Protein AF-A0A963N8B5-F1 (afdb_monomer_lite)

Radius of gyration: 26.74 Å; chains: 1; bounding box: 79×56×62 Å

Sequence (230 aa):
MRYRTRLTRTSIRVASITPNQQVINRKLAALAALGKRHGVLTVIDNTFATPINQNPIPLGIDAVIHSATKYLNGHSDVNARVVVASADIVSRVMESAVSFGGMLDAYACSQLERGLKTLALRVQRHNENAGTLARFLVAHPVLAMMVFMSLVPAGVYQAWASISWGVWFARSPAFVHSSLMETFVWLRVLGDIVFALGTLFLALFAGRLLIVRRNPAAVASANAFAGKTM

pLDDT: mean 80.06, std 18.46, range [23.98, 97.62]

Structure (mmCIF, N/CA/C/O backbone):
data_AF-A0A963N8B5-F1
#
_entry.id   AF-A0A963N8B5-F1
#
loop_
_atom_site.group_PDB
_atom_site.id
_atom_site.type_symbol
_atom_site.label_atom_id
_atom_site.label_alt_id
_atom_site.label_comp_id
_atom_site.label_asym_id
_atom_site.label_entity_id
_atom_site.label_seq_id
_atom_site.pdbx_PDB_ins_code
_atom_site.Cartn_x
_atom_site.Cartn_y
_atom_site.Cartn_z
_atom_site.occupancy
_atom_site.B_iso_or_equiv
_atom_site.auth_seq_id
_atom_site.auth_comp_id
_atom_site.auth_asym_id
_atom_site.auth_atom_id
_atom_site.pdbx_PDB_model_num
ATOM 1 N N . MET A 1 1 ? -31.265 -11.771 35.625 1.00 33.72 1 MET A N 1
ATOM 2 C CA . MET A 1 1 ? -30.868 -10.737 34.643 1.00 33.72 1 MET A CA 1
ATOM 3 C C . MET A 1 1 ? -30.568 -11.442 33.318 1.00 33.72 1 MET A C 1
ATOM 5 O O . MET A 1 1 ? -29.537 -12.086 33.195 1.00 33.72 1 MET A O 1
ATOM 9 N N . ARG A 1 2 ? -31.535 -11.495 32.389 1.00 23.98 2 ARG A N 1
ATOM 10 C CA . ARG A 1 2 ? -31.422 -12.268 31.136 1.00 23.98 2 ARG A CA 1
ATOM 11 C C . ARG A 1 2 ? -30.656 -11.443 30.095 1.00 23.98 2 ARG A C 1
ATOM 13 O O . ARG A 1 2 ? -31.224 -10.508 29.539 1.00 23.98 2 ARG A O 1
ATOM 20 N N . TYR A 1 3 ? -29.398 -11.793 29.825 1.00 24.58 3 TYR A N 1
ATOM 21 C CA . TYR A 1 3 ? -28.659 -11.270 28.672 1.00 24.58 3 TYR A CA 1
ATOM 22 C C . TYR A 1 3 ? -29.302 -11.807 27.392 1.00 24.58 3 TYR A C 1
ATOM 24 O O . TYR A 1 3 ? -29.161 -12.973 27.033 1.00 24.58 3 TYR A O 1
ATOM 32 N N . ARG A 1 4 ? -30.080 -10.955 26.726 1.00 24.38 4 ARG A N 1
ATOM 33 C CA . ARG A 1 4 ? -30.693 -11.244 25.431 1.00 24.38 4 ARG A CA 1
ATOM 34 C C . ARG A 1 4 ? -29.674 -10.886 24.350 1.00 24.38 4 ARG A C 1
ATOM 36 O O . ARG A 1 4 ? -29.699 -9.781 23.818 1.00 24.38 4 ARG A O 1
ATOM 43 N N . THR A 1 5 ? -28.761 -11.800 24.036 1.00 28.14 5 THR A N 1
ATOM 44 C CA . THR A 1 5 ? -27.880 -11.688 22.867 1.00 28.14 5 THR A CA 1
ATOM 45 C C . THR A 1 5 ? -28.727 -11.788 21.599 1.00 28.14 5 THR A C 1
ATOM 47 O O . THR A 1 5 ? -29.015 -12.865 21.081 1.00 28.14 5 THR A O 1
ATOM 50 N N . ARG A 1 6 ? -29.171 -10.636 21.081 1.00 26.86 6 ARG A N 1
ATOM 51 C CA . ARG A 1 6 ? -29.628 -10.522 19.692 1.00 26.86 6 ARG A CA 1
ATOM 52 C C . ARG A 1 6 ? -28.400 -10.703 18.803 1.00 26.86 6 ARG A C 1
ATOM 54 O O . ARG A 1 6 ? -27.721 -9.745 18.459 1.00 26.86 6 ARG A O 1
ATOM 61 N N . LEU A 1 7 ? -28.119 -11.947 18.431 1.00 35.56 7 LEU A N 1
ATOM 62 C CA . LEU A 1 7 ? -27.276 -12.267 17.285 1.00 35.56 7 LEU A CA 1
ATOM 63 C C . LEU A 1 7 ? -28.030 -11.834 16.019 1.00 35.56 7 LEU A C 1
ATOM 65 O O . LEU A 1 7 ? -28.648 -12.647 15.335 1.00 35.56 7 LEU A O 1
ATOM 69 N N . THR A 1 8 ? -28.042 -10.535 15.712 1.00 30.83 8 THR A N 1
ATOM 70 C CA . THR A 1 8 ? -28.371 -10.100 14.355 1.00 30.83 8 THR A CA 1
ATOM 71 C C . THR A 1 8 ? -27.247 -10.602 13.464 1.00 30.83 8 THR A C 1
ATOM 73 O O . THR A 1 8 ? -26.093 -10.217 13.645 1.00 30.83 8 THR A O 1
ATOM 76 N N . ARG A 1 9 ? -27.582 -11.515 12.548 1.00 35.91 9 ARG A N 1
ATOM 77 C CA . ARG A 1 9 ? -26.735 -12.005 11.452 1.00 35.91 9 ARG A CA 1
ATOM 78 C C . ARG A 1 9 ? -26.279 -10.818 10.590 1.00 35.91 9 ARG A C 1
ATOM 80 O O . ARG A 1 9 ? -26.803 -10.589 9.507 1.00 35.91 9 ARG A O 1
ATOM 87 N N . THR A 1 10 ? -25.310 -10.043 11.060 1.00 36.16 10 THR A N 1
ATOM 88 C CA . THR A 1 10 ? -24.604 -9.078 10.224 1.00 36.16 10 THR A CA 1
ATOM 89 C C . THR A 1 10 ? -23.601 -9.895 9.43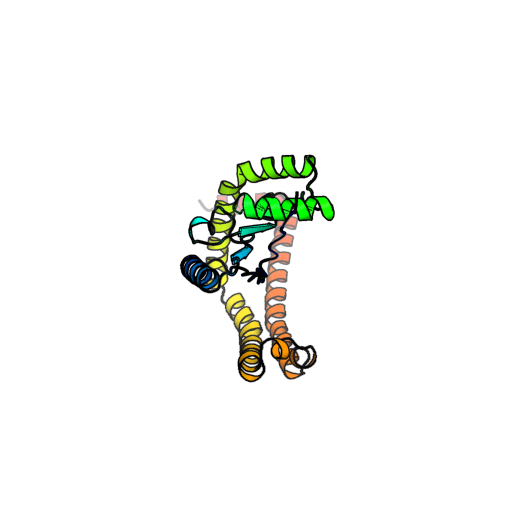1 1.00 36.16 10 THR A C 1
ATOM 91 O O . THR A 1 10 ? -22.535 -10.244 9.933 1.00 36.16 10 THR A O 1
ATOM 94 N N . SER A 1 11 ? -23.970 -10.300 8.217 1.00 34.75 11 SER A N 1
ATOM 95 C CA . SER A 1 11 ? -23.025 -10.906 7.285 1.00 34.75 11 SER A CA 1
ATOM 96 C C . SER A 1 11 ? -21.949 -9.868 6.966 1.00 34.75 11 SER A C 1
ATOM 98 O O . SER A 1 11 ? -22.165 -8.981 6.142 1.00 34.75 11 SER A O 1
ATOM 100 N N . ILE A 1 12 ? -20.811 -9.943 7.655 1.00 39.69 12 ILE A N 1
ATOM 101 C CA . ILE A 1 12 ? -19.643 -9.113 7.370 1.00 39.69 12 ILE A CA 1
ATOM 102 C C . ILE A 1 12 ? -19.076 -9.616 6.041 1.00 39.69 12 ILE A C 1
ATOM 104 O O . ILE A 1 12 ? -18.408 -10.645 5.987 1.00 39.69 12 ILE A O 1
ATOM 108 N N . ARG A 1 13 ? -19.401 -8.930 4.944 1.00 41.62 13 ARG A N 1
ATOM 109 C CA . ARG A 1 13 ? -18.807 -9.185 3.629 1.00 41.62 13 ARG A CA 1
ATOM 110 C C . ARG A 1 13 ? -17.761 -8.104 3.387 1.00 41.62 13 ARG A C 1
ATOM 112 O O . ARG A 1 13 ? -18.096 -6.984 3.026 1.00 41.62 13 ARG A O 1
ATOM 119 N N . VAL A 1 14 ? -16.502 -8.447 3.645 1.00 40.62 14 VAL A N 1
ATOM 120 C CA . VAL A 1 14 ? -15.349 -7.560 3.449 1.00 40.62 14 VAL A CA 1
ATOM 121 C C . VAL A 1 14 ? -15.025 -7.499 1.957 1.00 40.62 14 VAL A C 1
ATOM 123 O O . VAL A 1 14 ? -14.643 -8.505 1.367 1.00 40.62 14 VAL A O 1
ATOM 126 N N . ALA A 1 15 ? -15.165 -6.326 1.342 1.00 37.25 15 ALA A N 1
ATOM 127 C CA . ALA A 1 15 ? -14.687 -6.076 -0.014 1.00 37.25 15 ALA A CA 1
ATOM 128 C C . ALA A 1 15 ? -13.335 -5.353 0.058 1.00 37.25 15 ALA A C 1
ATOM 130 O O . ALA A 1 15 ? -13.285 -4.129 0.114 1.00 37.25 15 ALA A O 1
ATOM 131 N N . SER A 1 16 ? -12.226 -6.098 0.077 1.00 36.53 16 SER A N 1
ATOM 132 C CA . SER A 1 16 ? -10.887 -5.502 0.023 1.00 36.53 16 SER A CA 1
ATOM 133 C C . SER A 1 16 ? -10.620 -4.948 -1.376 1.00 36.53 16 SER A C 1
ATOM 135 O O . SER A 1 16 ? -10.531 -5.708 -2.342 1.00 36.53 16 SER A O 1
ATOM 137 N N . ILE A 1 17 ? -10.475 -3.633 -1.495 1.00 47.31 17 ILE A N 1
ATOM 138 C CA . ILE A 1 17 ? -10.127 -2.978 -2.757 1.00 47.31 17 ILE A CA 1
ATOM 139 C C . ILE A 1 17 ? -8.685 -2.517 -2.647 1.00 47.31 17 ILE A C 1
ATOM 141 O O . ILE A 1 17 ? -8.374 -1.671 -1.817 1.00 47.31 17 ILE A O 1
ATOM 145 N N . THR A 1 18 ? -7.809 -3.080 -3.476 1.00 41.94 18 THR A N 1
ATOM 146 C CA . THR A 1 18 ? -6.425 -2.619 -3.615 1.00 41.94 18 THR A CA 1
ATOM 147 C C . THR A 1 18 ? -6.410 -1.451 -4.604 1.00 41.94 18 THR A C 1
ATOM 149 O O . THR A 1 18 ? -6.729 -1.653 -5.780 1.00 41.94 18 THR A O 1
ATOM 152 N N . PRO A 1 19 ? -6.102 -0.217 -4.176 1.00 46.12 19 PRO A N 1
ATOM 153 C CA . PRO A 1 19 ? -6.191 0.929 -5.062 1.00 46.12 19 PRO A CA 1
ATOM 154 C C . PRO A 1 19 ? -4.989 0.989 -6.015 1.00 46.12 19 PRO A C 1
ATOM 156 O O . PRO A 1 19 ? -3.848 1.115 -5.579 1.00 46.12 19 PRO A O 1
ATOM 159 N N . ASN A 1 20 ? -5.247 0.971 -7.327 1.00 43.31 20 ASN A N 1
ATOM 160 C CA . ASN A 1 20 ? -4.359 1.612 -8.295 1.00 43.31 20 ASN A CA 1
ATOM 161 C C . ASN A 1 20 ? -4.696 3.118 -8.280 1.00 43.31 20 ASN A C 1
ATOM 163 O O . ASN A 1 20 ? -5.815 3.502 -8.618 1.00 43.31 20 ASN A O 1
ATOM 167 N N . GLN A 1 21 ? -3.753 3.937 -7.812 1.00 44.84 21 GLN A N 1
ATOM 168 C CA . GLN A 1 21 ? -3.893 5.244 -7.137 1.00 44.84 21 GLN A CA 1
ATOM 169 C C . GLN A 1 21 ? -4.779 6.334 -7.798 1.00 44.84 21 GLN A C 1
ATOM 171 O O . GLN A 1 21 ? -5.100 7.319 -7.142 1.00 44.84 21 GLN A O 1
ATOM 176 N N . GLN A 1 22 ? -5.205 6.213 -9.062 1.00 43.12 22 GLN A N 1
ATOM 177 C CA . GLN A 1 22 ? -5.707 7.367 -9.833 1.00 43.12 22 GLN A CA 1
ATOM 178 C C . GLN A 1 22 ? -7.234 7.478 -10.064 1.00 43.12 22 GLN A C 1
ATOM 180 O O . GLN A 1 22 ? -7.664 8.474 -10.635 1.00 43.12 22 GLN A O 1
ATOM 185 N N . VAL A 1 23 ? -8.098 6.541 -9.628 1.00 47.56 23 VAL A N 1
ATOM 186 C CA . VAL A 1 23 ? -9.527 6.523 -10.087 1.00 47.56 23 VAL A CA 1
ATOM 187 C C . VAL A 1 23 ? -10.600 6.436 -8.970 1.00 47.56 23 VAL A C 1
ATOM 189 O O . VAL A 1 23 ? -11.766 6.148 -9.230 1.00 47.56 23 VAL A O 1
ATOM 192 N N . ILE A 1 24 ? -10.276 6.643 -7.691 1.00 63.28 24 ILE A N 1
ATOM 193 C CA . ILE A 1 24 ? -10.991 5.868 -6.654 1.00 63.28 24 ILE A CA 1
ATOM 194 C C . ILE A 1 24 ? -12.038 6.622 -5.807 1.00 63.28 24 ILE A C 1
ATOM 196 O O . ILE A 1 24 ? -13.031 5.999 -5.447 1.00 63.28 24 ILE A O 1
ATOM 200 N N . ASN A 1 25 ? -11.951 7.935 -5.553 1.00 67.81 25 ASN A N 1
ATOM 201 C CA . ASN A 1 25 ? -12.853 8.574 -4.563 1.00 67.81 25 ASN A CA 1
ATOM 202 C C . ASN A 1 25 ? -14.353 8.475 -4.912 1.00 67.81 25 ASN A C 1
ATOM 204 O O . ASN A 1 25 ? -15.154 8.073 -4.070 1.00 67.81 25 ASN A O 1
ATOM 208 N N . ARG A 1 26 ? -14.747 8.763 -6.165 1.00 67.12 26 ARG A N 1
ATOM 209 C CA . ARG A 1 26 ? -16.155 8.624 -6.602 1.00 67.12 26 ARG A CA 1
ATOM 210 C C . ARG A 1 26 ? -16.637 7.170 -6.553 1.00 67.12 26 ARG A C 1
ATOM 212 O O . ARG A 1 26 ? -17.795 6.919 -6.229 1.00 67.12 26 ARG A O 1
ATOM 219 N N . LYS A 1 27 ? -15.748 6.214 -6.837 1.00 79.56 27 LYS A N 1
ATOM 220 C CA . LYS A 1 27 ? -16.057 4.781 -6.751 1.00 79.56 27 LYS A CA 1
ATOM 221 C C . LYS A 1 27 ? -16.243 4.342 -5.297 1.00 79.56 27 LYS A C 1
ATOM 223 O O . LYS A 1 27 ? -17.163 3.580 -5.030 1.00 79.56 27 LYS A O 1
ATOM 228 N N . LEU A 1 28 ? -15.449 4.866 -4.358 1.00 83.19 28 LEU A N 1
ATOM 229 C CA . LEU A 1 28 ? -15.612 4.575 -2.928 1.00 83.19 28 LEU A CA 1
ATOM 230 C C . LEU A 1 28 ? -16.943 5.072 -2.383 1.00 83.19 28 LEU A C 1
ATOM 232 O O . LEU A 1 28 ? -17.620 4.308 -1.709 1.00 83.19 28 LEU A O 1
ATOM 236 N N . ALA A 1 29 ? -17.361 6.291 -2.729 1.00 87.31 29 ALA A N 1
ATOM 237 C CA . ALA A 1 29 ? -18.665 6.802 -2.308 1.00 87.31 29 ALA A CA 1
ATOM 238 C C . ALA A 1 29 ? -19.824 5.942 -2.853 1.00 87.31 29 ALA A C 1
ATOM 240 O O . ALA A 1 29 ? -20.773 5.625 -2.134 1.00 87.31 29 ALA A O 1
ATOM 241 N N . ALA A 1 30 ? -19.733 5.500 -4.113 1.00 88.00 30 ALA A N 1
ATOM 242 C CA . ALA A 1 30 ? -20.727 4.603 -4.703 1.00 88.00 30 ALA A CA 1
ATOM 243 C C . ALA A 1 30 ? -20.772 3.229 -4.006 1.00 88.00 30 ALA A C 1
ATOM 245 O O . ALA A 1 30 ? -21.853 2.669 -3.805 1.00 88.00 30 ALA A O 1
ATOM 246 N N . LEU A 1 31 ? -19.612 2.701 -3.613 1.00 86.00 31 LEU A N 1
ATOM 247 C CA . LEU A 1 31 ? -19.487 1.439 -2.882 1.00 86.00 31 LEU A CA 1
ATOM 248 C C . LEU A 1 31 ? -19.992 1.546 -1.442 1.00 86.00 31 LEU A C 1
ATOM 250 O O . LEU A 1 31 ? -20.719 0.661 -1.000 1.00 86.00 31 LEU A O 1
ATOM 254 N N . ALA A 1 32 ? -19.680 2.638 -0.747 1.00 89.44 32 ALA A N 1
ATOM 255 C CA . ALA A 1 32 ? -20.234 2.963 0.564 1.00 89.44 32 ALA A CA 1
ATOM 256 C C . ALA A 1 32 ? -21.769 3.002 0.514 1.00 89.44 32 ALA A C 1
ATOM 258 O O . ALA A 1 32 ? -22.450 2.341 1.298 1.00 89.44 32 ALA A O 1
ATOM 259 N N . ALA A 1 33 ? -22.329 3.699 -0.482 1.00 91.00 33 ALA A N 1
ATOM 260 C CA . ALA A 1 33 ? -23.771 3.746 -0.694 1.00 91.00 33 ALA A CA 1
ATOM 261 C C . ALA A 1 33 ? -24.367 2.355 -0.970 1.00 91.00 33 ALA A C 1
ATOM 263 O O . ALA A 1 33 ? -25.447 2.041 -0.470 1.00 91.00 33 ALA A O 1
ATOM 264 N N . LEU A 1 34 ? -23.676 1.507 -1.740 1.00 89.88 34 LEU A N 1
ATOM 265 C CA . LEU A 1 34 ? -24.103 0.130 -1.992 1.00 89.88 34 LEU A CA 1
ATOM 266 C C . LEU A 1 34 ? -24.086 -0.717 -0.713 1.00 89.88 34 LEU A C 1
ATOM 268 O O . LEU A 1 34 ? -25.074 -1.392 -0.430 1.00 89.88 34 LEU A O 1
ATOM 272 N N . GLY A 1 35 ? -23.009 -0.651 0.072 1.00 88.75 35 GLY A N 1
ATOM 273 C CA . GLY A 1 35 ? -22.905 -1.351 1.353 1.00 88.75 35 GLY A CA 1
ATOM 274 C C . GLY A 1 35 ? -24.031 -0.951 2.301 1.00 88.75 35 GLY A C 1
ATOM 275 O O . GLY A 1 35 ? -24.753 -1.814 2.801 1.00 88.75 35 GLY A O 1
ATOM 276 N N . LYS A 1 36 ? -24.286 0.358 2.423 1.00 90.38 36 LYS A N 1
ATOM 277 C CA . LYS A 1 36 ? -25.384 0.899 3.230 1.00 90.38 36 LYS A CA 1
ATOM 278 C C . LYS A 1 36 ? -26.756 0.398 2.774 1.00 90.38 36 LYS A C 1
ATOM 280 O O . LYS A 1 36 ? -27.550 -0.015 3.614 1.00 90.38 36 LYS A O 1
ATOM 285 N N . ARG A 1 37 ? -27.031 0.375 1.461 1.00 93.06 37 ARG A N 1
ATOM 286 C CA . ARG A 1 37 ? -28.296 -0.154 0.906 1.00 93.06 37 ARG A CA 1
ATOM 287 C C . ARG A 1 37 ? -28.546 -1.619 1.270 1.00 93.06 37 ARG A C 1
ATOM 289 O O . ARG A 1 37 ? -29.698 -2.015 1.398 1.00 93.06 37 ARG A O 1
ATOM 296 N N . HIS A 1 38 ? -27.488 -2.409 1.440 1.00 91.81 38 HIS A N 1
ATOM 297 C CA . HIS A 1 38 ? -27.584 -3.833 1.762 1.00 91.81 38 HIS A CA 1
ATOM 298 C C . HIS A 1 38 ? -27.286 -4.164 3.234 1.00 91.81 38 HIS A C 1
ATOM 300 O O . HIS A 1 38 ? -27.255 -5.342 3.585 1.00 91.81 38 HIS A O 1
ATOM 306 N N . GLY A 1 39 ? -27.063 -3.163 4.095 1.00 89.38 39 GLY A N 1
ATOM 307 C CA . GLY A 1 39 ? -26.715 -3.380 5.504 1.00 89.38 39 GLY A CA 1
ATOM 308 C C . GLY A 1 39 ? -25.377 -4.104 5.706 1.00 89.38 39 GLY A C 1
ATOM 309 O O . GLY A 1 39 ? -25.224 -4.865 6.661 1.00 89.38 39 GLY A O 1
ATOM 310 N N . VAL A 1 40 ? -24.422 -3.910 4.792 1.00 89.75 40 VAL A N 1
ATOM 311 C CA . VAL A 1 40 ? -23.093 -4.535 4.817 1.00 89.75 40 VAL A CA 1
ATOM 312 C C . VAL A 1 40 ? -22.045 -3.506 5.227 1.00 89.75 40 VAL A C 1
ATOM 314 O O . VAL A 1 40 ? -22.008 -2.412 4.668 1.00 89.75 40 VAL A O 1
ATOM 317 N N . LEU A 1 41 ? -21.164 -3.891 6.155 1.00 88.69 41 LEU A N 1
ATOM 318 C CA . LEU A 1 41 ? -20.004 -3.088 6.541 1.00 88.69 41 LEU A CA 1
ATOM 319 C C . LEU A 1 41 ? -19.000 -2.995 5.394 1.00 88.69 41 LEU A C 1
ATOM 321 O O . LEU A 1 41 ? -18.554 -4.007 4.850 1.00 88.69 41 LEU A O 1
A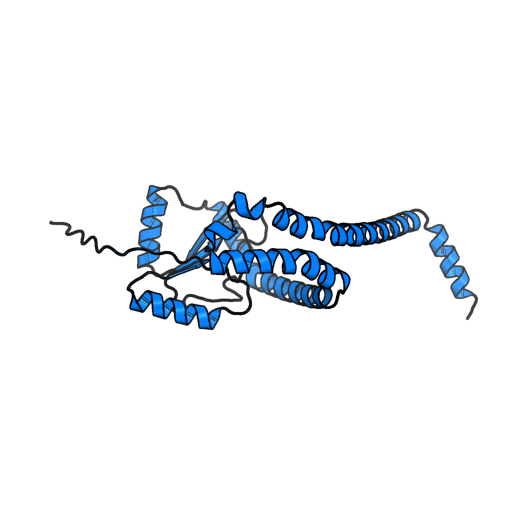TOM 325 N N . THR A 1 42 ? -18.610 -1.773 5.072 1.00 88.94 42 THR A N 1
ATOM 326 C CA . THR A 1 42 ? -17.626 -1.464 4.043 1.00 88.94 42 THR A CA 1
ATOM 327 C C . THR A 1 42 ? -16.260 -1.224 4.667 1.00 88.94 42 THR A C 1
ATOM 329 O O . THR A 1 42 ? -16.100 -0.440 5.600 1.00 88.94 42 THR A O 1
ATOM 332 N N . VAL A 1 43 ? -15.255 -1.929 4.152 1.00 90.25 43 VAL A N 1
ATOM 333 C CA . VAL A 1 43 ? -13.885 -1.874 4.664 1.00 90.25 43 VAL A CA 1
ATOM 334 C C . VAL A 1 43 ? -12.930 -1.699 3.497 1.00 90.25 43 VAL A C 1
ATOM 336 O O . VAL A 1 43 ? -13.069 -2.396 2.496 1.00 90.25 43 VAL A O 1
ATOM 339 N N . ILE A 1 44 ? -11.952 -0.807 3.620 1.00 87.88 44 ILE A N 1
ATOM 340 C CA . ILE A 1 44 ? -10.942 -0.578 2.579 1.00 87.88 44 ILE A CA 1
ATOM 341 C C . ILE A 1 44 ? -9.526 -0.728 3.130 1.00 87.88 44 ILE A C 1
ATOM 343 O O . ILE A 1 44 ? -9.222 -0.240 4.215 1.00 87.88 44 ILE A O 1
ATOM 347 N N . ASP A 1 45 ? -8.645 -1.362 2.355 1.00 89.56 45 ASP A N 1
ATOM 348 C CA . ASP A 1 45 ? -7.202 -1.297 2.585 1.00 89.56 45 ASP A CA 1
ATOM 349 C C . ASP A 1 45 ? -6.640 -0.043 1.899 1.00 89.56 45 ASP A C 1
ATOM 351 O O . ASP A 1 45 ? -6.520 0.027 0.675 1.00 89.56 45 ASP A O 1
ATOM 355 N N . ASN A 1 46 ? -6.303 0.961 2.704 1.00 89.88 46 ASN A N 1
ATOM 356 C CA . ASN A 1 46 ? -5.807 2.254 2.244 1.00 89.88 46 ASN A CA 1
ATOM 357 C C . ASN A 1 46 ? -4.271 2.358 2.370 1.00 89.88 46 ASN A C 1
ATOM 359 O O . ASN A 1 46 ? -3.706 3.452 2.410 1.00 89.88 46 ASN A O 1
ATOM 363 N N . THR A 1 47 ? -3.562 1.222 2.452 1.00 87.06 47 THR A N 1
ATOM 364 C CA . THR A 1 47 ? -2.100 1.163 2.637 1.00 87.06 47 THR A CA 1
ATOM 365 C C . THR A 1 47 ? -1.336 1.942 1.571 1.00 87.06 47 THR A C 1
ATOM 367 O O . THR A 1 47 ? -0.458 2.728 1.920 1.00 87.06 47 THR A O 1
ATOM 370 N N . PHE A 1 48 ? -1.648 1.727 0.288 1.00 85.69 48 PHE A N 1
ATOM 371 C CA . PHE A 1 48 ? -0.926 2.358 -0.824 1.00 85.69 48 PHE A CA 1
ATOM 372 C C . PHE A 1 48 ? -1.238 3.841 -0.955 1.00 85.69 48 PHE A C 1
ATOM 374 O O . PHE A 1 48 ? -0.330 4.640 -1.174 1.00 85.69 48 PHE A O 1
ATOM 381 N N . ALA A 1 49 ? -2.509 4.211 -0.799 1.00 85.69 49 ALA A N 1
ATOM 382 C CA . ALA A 1 49 ? -2.883 5.600 -0.957 1.00 85.69 49 ALA A CA 1
ATOM 383 C C . ALA A 1 49 ? -2.449 6.450 0.234 1.00 85.69 49 ALA A C 1
ATOM 385 O O . ALA A 1 49 ? -2.068 7.601 0.025 1.00 85.69 49 ALA A O 1
ATOM 386 N N . THR A 1 50 ? -2.376 5.863 1.435 1.00 89.12 50 THR A N 1
ATOM 387 C CA . THR A 1 50 ? -2.079 6.545 2.704 1.00 89.12 50 THR A CA 1
ATOM 388 C C . THR A 1 50 ? -3.180 7.553 3.080 1.00 89.12 50 THR A C 1
ATOM 390 O O . THR A 1 50 ? -3.913 8.019 2.204 1.00 89.12 50 THR A O 1
ATOM 393 N N . PRO A 1 51 ? -3.302 7.955 4.360 1.00 91.69 51 PRO A N 1
ATOM 394 C CA . PRO A 1 51 ? -4.263 8.993 4.742 1.00 91.69 51 PRO A CA 1
ATOM 395 C C . PRO A 1 51 ? -3.954 10.370 4.125 1.00 91.69 51 PRO A C 1
ATOM 397 O O . PRO A 1 51 ? -4.823 11.235 4.128 1.00 91.69 51 PRO A O 1
ATOM 400 N N . ILE A 1 52 ? -2.744 10.575 3.582 1.00 91.94 52 ILE A N 1
ATOM 401 C CA . ILE A 1 52 ? -2.336 11.833 2.941 1.00 91.94 52 ILE A CA 1
ATOM 402 C C . ILE A 1 52 ? -2.995 12.000 1.567 1.00 91.94 52 ILE A C 1
ATOM 404 O O . IL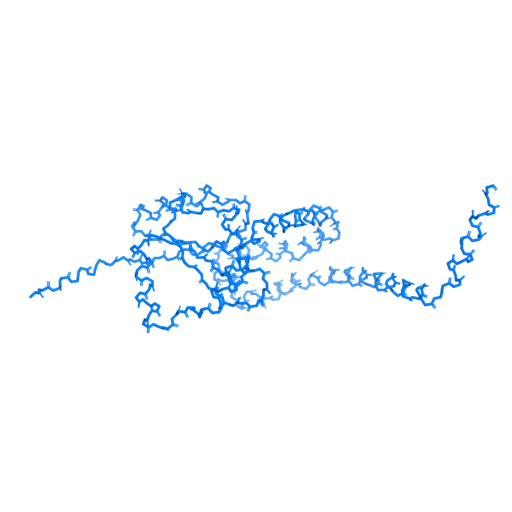E A 1 52 ? -3.497 13.076 1.263 1.00 91.94 52 ILE A O 1
ATOM 408 N N . ASN A 1 53 ? -3.020 10.952 0.733 1.00 89.12 53 ASN A N 1
ATOM 409 C CA . ASN A 1 53 ? -3.565 11.069 -0.627 1.00 89.12 53 ASN A CA 1
ATOM 410 C C . ASN A 1 53 ? -5.056 10.705 -0.710 1.00 89.12 53 ASN A C 1
ATOM 412 O O . ASN A 1 53 ? -5.722 11.071 -1.677 1.00 89.12 53 ASN A O 1
ATOM 416 N N . GLN A 1 54 ? -5.583 9.952 0.261 1.00 88.94 54 GLN A N 1
ATOM 417 C CA . GLN A 1 54 ? -6.975 9.508 0.269 1.00 88.94 54 GLN A CA 1
ATOM 418 C C . GLN A 1 54 ? -7.491 9.328 1.699 1.00 88.94 54 GLN A C 1
ATOM 420 O O . GLN A 1 54 ? -6.919 8.569 2.480 1.00 88.94 54 GLN A O 1
ATOM 425 N N . ASN A 1 55 ? -8.627 9.962 2.008 1.00 90.81 55 ASN A N 1
ATOM 426 C CA . ASN A 1 55 ? -9.351 9.774 3.265 1.00 90.81 55 ASN A CA 1
ATOM 427 C C . ASN A 1 55 ? -10.725 9.119 3.000 1.00 90.81 55 ASN A C 1
ATOM 429 O O . ASN A 1 55 ? -11.648 9.813 2.568 1.00 90.81 55 ASN A O 1
ATOM 433 N N . PRO A 1 56 ? -10.874 7.795 3.205 1.00 90.44 56 PRO A N 1
ATOM 434 C CA . PRO A 1 56 ? -12.109 7.077 2.880 1.00 90.44 56 PRO A CA 1
ATOM 435 C C . PRO A 1 56 ? -13.265 7.263 3.872 1.00 90.44 56 PRO A C 1
ATOM 437 O O . PRO A 1 56 ? -14.415 7.109 3.470 1.00 90.44 56 PRO A O 1
ATOM 440 N N . ILE A 1 57 ? -12.993 7.591 5.143 1.00 93.12 57 ILE A N 1
ATOM 441 C CA . ILE A 1 57 ? -14.034 7.698 6.186 1.00 93.12 57 ILE A CA 1
ATOM 442 C C . ILE A 1 57 ? -15.096 8.757 5.821 1.00 93.12 57 ILE A C 1
ATOM 444 O O . ILE A 1 57 ? -16.282 8.425 5.816 1.00 93.12 57 ILE A O 1
ATOM 448 N N . PRO A 1 58 ? -14.732 9.989 5.397 1.00 92.81 58 PRO A N 1
ATOM 449 C CA . PRO A 1 58 ? -15.712 10.976 4.931 1.00 92.81 58 PRO A CA 1
ATOM 450 C C . PRO A 1 58 ? -16.516 10.549 3.695 1.00 92.81 58 PRO A C 1
ATOM 452 O O . PRO A 1 58 ? -17.563 11.126 3.421 1.00 92.81 58 PRO A O 1
ATOM 455 N N . LEU A 1 59 ? -16.045 9.552 2.937 1.00 90.56 59 LEU A N 1
ATOM 456 C CA . LEU A 1 59 ? -16.741 9.025 1.757 1.00 90.56 59 LEU A CA 1
ATOM 457 C C . LEU A 1 59 ? -17.804 7.972 2.120 1.00 90.56 59 LEU A C 1
ATOM 459 O O . LEU A 1 59 ? -18.436 7.417 1.222 1.00 90.56 59 LEU A O 1
ATOM 463 N N . GLY A 1 60 ? -18.006 7.704 3.413 1.00 90.31 60 GLY A N 1
ATOM 464 C CA . GLY A 1 60 ? -19.000 6.761 3.924 1.00 90.31 60 GLY A CA 1
ATOM 465 C C . GLY A 1 60 ? -18.487 5.332 4.098 1.00 90.31 60 GLY A C 1
ATOM 466 O O . GLY A 1 60 ? -19.303 4.434 4.278 1.00 90.31 60 GLY A O 1
ATOM 467 N N . ILE A 1 61 ? -17.171 5.111 4.024 1.00 92.31 61 ILE A N 1
ATOM 468 C CA . ILE A 1 61 ? -16.573 3.813 4.354 1.00 92.31 61 ILE A CA 1
ATOM 469 C C . ILE A 1 61 ? -16.579 3.620 5.876 1.00 92.31 61 ILE A C 1
ATOM 471 O O . ILE A 1 61 ? -16.181 4.525 6.607 1.00 92.31 61 ILE A O 1
ATOM 475 N N . ASP A 1 62 ? -16.991 2.441 6.348 1.00 93.19 62 ASP A N 1
ATOM 476 C CA . ASP A 1 62 ? -17.165 2.167 7.783 1.00 93.19 62 ASP A CA 1
ATOM 477 C C . ASP A 1 62 ? -15.836 1.912 8.511 1.00 93.19 62 ASP A C 1
ATOM 479 O O . ASP A 1 62 ? -15.678 2.290 9.674 1.00 93.19 62 ASP A O 1
ATOM 483 N N . ALA A 1 63 ? -14.872 1.269 7.840 1.00 94.31 63 ALA A N 1
ATOM 484 C CA . ALA A 1 63 ? -13.548 1.008 8.398 1.00 94.31 63 ALA A CA 1
ATOM 485 C C . ALA A 1 63 ? -12.423 1.095 7.356 1.00 94.31 63 ALA A C 1
ATOM 487 O O . ALA A 1 63 ? -12.554 0.680 6.204 1.00 94.31 63 ALA A O 1
ATOM 488 N N . VAL A 1 64 ? -11.267 1.584 7.790 1.00 94.00 64 VAL A N 1
ATOM 489 C CA . VAL A 1 64 ? -10.052 1.691 6.983 1.00 94.00 64 VAL A CA 1
ATOM 490 C C . VAL A 1 64 ? -8.945 0.876 7.630 1.00 94.00 64 VAL A C 1
ATOM 492 O O . VAL A 1 64 ? -8.684 1.003 8.824 1.00 94.00 64 VAL A O 1
ATOM 495 N N . ILE A 1 65 ? -8.276 0.049 6.835 1.00 94.44 65 ILE A N 1
ATOM 496 C CA . ILE A 1 65 ? -7.143 -0.770 7.255 1.00 94.44 65 ILE A CA 1
ATOM 497 C C . ILE A 1 65 ? -5.877 -0.245 6.582 1.00 94.44 65 ILE A C 1
ATOM 499 O O . ILE A 1 65 ? -5.876 0.094 5.399 1.00 94.44 65 ILE A O 1
ATOM 503 N N . HIS A 1 66 ? -4.785 -0.210 7.338 1.00 93.81 66 HIS A N 1
ATOM 504 C CA . HIS A 1 66 ? -3.449 0.062 6.827 1.00 93.81 66 HIS A CA 1
ATOM 505 C C . HIS A 1 66 ? -2.461 -0.997 7.320 1.00 93.81 66 HIS A C 1
ATOM 507 O O . HIS A 1 66 ? -2.433 -1.345 8.501 1.00 93.81 66 HIS A O 1
ATOM 513 N N . SER A 1 67 ? -1.566 -1.444 6.441 1.00 94.31 67 SER A N 1
ATOM 514 C CA . SER A 1 67 ? -0.285 -2.010 6.852 1.00 94.31 67 SER A CA 1
ATOM 515 C C . SER A 1 67 ? 0.627 -0.859 7.268 1.00 94.31 67 SER A C 1
ATOM 517 O O . SER A 1 67 ? 1.212 -0.158 6.436 1.00 94.31 67 SER A O 1
ATOM 519 N N . ALA A 1 68 ? 0.739 -0.658 8.578 1.00 94.81 68 ALA A N 1
ATOM 520 C CA . ALA A 1 68 ? 1.578 0.380 9.151 1.00 94.81 68 ALA A CA 1
ATOM 521 C C . ALA A 1 68 ? 3.075 0.116 8.935 1.00 94.81 68 ALA A C 1
ATOM 523 O O . ALA A 1 68 ? 3.844 1.071 8.901 1.00 94.81 68 ALA A O 1
ATOM 524 N N . THR A 1 69 ? 3.460 -1.133 8.642 1.00 94.06 69 THR A N 1
ATOM 525 C CA . THR A 1 69 ? 4.796 -1.505 8.142 1.00 94.06 69 THR A CA 1
ATOM 526 C C . THR A 1 69 ? 5.257 -0.649 6.960 1.00 94.06 69 THR A C 1
ATOM 528 O O . THR A 1 6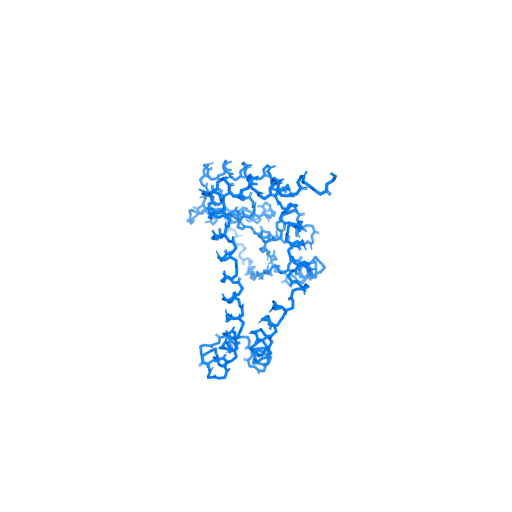9 ? 6.450 -0.423 6.787 1.00 94.06 69 THR A O 1
ATOM 531 N N . LYS A 1 70 ? 4.318 -0.215 6.106 1.00 93.69 70 LYS A N 1
ATOM 532 C CA . LYS A 1 70 ? 4.618 0.484 4.852 1.00 93.69 70 LYS A CA 1
ATOM 533 C C . LYS A 1 70 ? 4.813 1.977 5.097 1.00 93.69 70 LYS A C 1
ATOM 535 O O . LYS A 1 70 ? 5.709 2.376 5.828 1.00 93.69 70 LYS A O 1
ATOM 540 N N . TYR A 1 71 ? 3.988 2.818 4.482 1.00 93.88 71 TYR A N 1
ATOM 541 C CA . TYR A 1 71 ? 4.192 4.262 4.484 1.00 93.88 71 TYR A CA 1
ATOM 542 C C . TYR A 1 71 ? 4.053 4.897 5.871 1.00 93.88 71 TYR A C 1
ATOM 544 O O . TYR A 1 71 ? 4.782 5.850 6.146 1.00 93.88 71 TYR A O 1
ATOM 552 N N . LEU A 1 72 ? 3.164 4.382 6.736 1.00 95.25 72 LEU A N 1
ATOM 553 C CA . LEU A 1 72 ? 2.935 4.967 8.065 1.00 95.25 72 LEU A CA 1
ATOM 554 C C . LEU A 1 72 ? 4.211 4.937 8.913 1.00 95.25 72 LEU A C 1
ATOM 556 O O . LEU A 1 72 ? 4.618 5.986 9.403 1.00 95.25 72 LEU A O 1
ATOM 560 N N . ASN A 1 73 ? 4.890 3.789 8.988 1.00 96.00 73 ASN A N 1
ATOM 561 C CA . ASN A 1 73 ? 6.221 3.712 9.577 1.00 96.00 73 ASN A CA 1
ATOM 562 C C . ASN A 1 73 ? 7.277 4.358 8.664 1.00 96.00 73 ASN A C 1
ATOM 564 O O . ASN A 1 73 ? 7.926 5.326 9.043 1.00 96.00 73 ASN A O 1
ATOM 568 N N . GLY A 1 74 ? 7.437 3.851 7.439 1.00 93.12 74 GLY A N 1
ATOM 569 C CA . GLY A 1 74 ? 8.332 4.411 6.422 1.00 93.12 74 GLY A CA 1
ATOM 570 C C . GLY A 1 74 ? 9.824 4.116 6.597 1.00 93.12 74 GLY A C 1
ATOM 571 O O . GLY A 1 74 ? 10.604 4.580 5.772 1.00 93.12 74 GLY A O 1
ATOM 572 N N . HIS A 1 75 ? 10.214 3.356 7.626 1.00 95.69 75 HIS A N 1
ATOM 573 C CA . HIS A 1 75 ? 11.617 3.074 7.967 1.00 95.69 75 HIS A CA 1
ATOM 574 C C . HIS A 1 75 ? 11.968 1.575 7.934 1.00 95.69 75 HIS A C 1
ATOM 576 O O . HIS A 1 75 ? 13.092 1.203 8.252 1.00 95.69 75 HIS A O 1
ATOM 582 N N . SER A 1 76 ? 11.029 0.716 7.513 1.00 92.25 76 SER A N 1
ATOM 583 C CA . SER A 1 76 ? 11.228 -0.736 7.333 1.00 92.25 76 SER A CA 1
ATOM 584 C C . SER A 1 76 ? 11.723 -1.496 8.575 1.00 92.25 76 SER A C 1
ATOM 586 O O . SER A 1 76 ? 12.264 -2.589 8.454 1.00 92.25 76 SER A O 1
ATOM 588 N N . ASP A 1 77 ? 11.512 -0.939 9.765 1.00 93.50 77 ASP A N 1
ATOM 589 C CA . ASP A 1 77 ? 12.011 -1.442 11.053 1.00 93.50 77 ASP A CA 1
ATOM 590 C C . ASP A 1 77 ? 10.894 -1.906 12.009 1.00 93.50 77 ASP A C 1
ATOM 592 O O . ASP A 1 77 ? 11.172 -2.373 13.109 1.00 93.50 77 ASP A O 1
ATOM 596 N N . VAL A 1 78 ? 9.627 -1.805 11.594 1.00 93.81 78 VAL A N 1
ATOM 597 C CA . VAL A 1 78 ? 8.451 -2.219 12.375 1.00 93.81 78 VAL A CA 1
ATOM 598 C C . VAL A 1 78 ? 7.444 -2.924 11.489 1.00 93.81 78 VAL A C 1
ATOM 600 O O . VAL A 1 78 ? 7.130 -2.447 10.397 1.00 93.81 78 VAL A O 1
ATOM 603 N N . ASN A 1 79 ? 6.869 -4.011 12.008 1.00 94.12 79 ASN A N 1
ATOM 604 C CA . ASN A 1 79 ? 5.706 -4.664 11.428 1.00 94.12 79 ASN A CA 1
ATOM 605 C C . ASN A 1 79 ? 4.449 -4.348 12.235 1.00 94.12 79 ASN A C 1
ATOM 607 O O . ASN A 1 79 ? 4.349 -4.721 13.397 1.00 94.12 79 ASN A O 1
ATOM 611 N N . ALA A 1 80 ? 3.481 -3.677 11.612 1.00 94.12 80 ALA A N 1
ATOM 612 C CA . ALA A 1 80 ? 2.258 -3.264 12.290 1.00 94.12 80 ALA A CA 1
ATOM 613 C C . ALA A 1 80 ? 1.071 -3.168 11.325 1.00 94.12 80 ALA A C 1
ATOM 615 O O . ALA A 1 80 ? 1.222 -2.994 10.108 1.00 94.12 80 ALA A O 1
ATOM 616 N N . ARG A 1 81 ? -0.135 -3.245 11.889 1.00 93.12 81 ARG A N 1
ATOM 617 C CA . ARG A 1 81 ? -1.409 -2.996 11.210 1.00 93.12 81 ARG A CA 1
ATOM 618 C C . ARG A 1 81 ? -2.232 -2.015 12.028 1.00 93.12 81 ARG A C 1
ATOM 620 O O . ARG A 1 81 ? -2.157 -2.016 13.249 1.00 93.12 81 ARG A O 1
ATOM 627 N N . VAL A 1 82 ? -3.010 -1.192 11.340 1.00 94.12 82 VAL A N 1
ATOM 628 C CA . VAL A 1 82 ? -3.890 -0.196 11.953 1.00 94.12 82 VAL A CA 1
ATOM 629 C C . VAL A 1 82 ? -5.280 -0.351 11.357 1.00 94.12 82 VAL A C 1
ATOM 631 O O . VAL A 1 82 ? -5.418 -0.505 10.142 1.00 94.12 82 VAL A O 1
ATOM 634 N N . VAL A 1 83 ? -6.292 -0.303 12.219 1.00 95.12 83 VAL A N 1
ATOM 635 C CA . VAL A 1 83 ? -7.705 -0.231 11.844 1.00 95.12 83 VAL A CA 1
ATOM 636 C C . VAL A 1 83 ? -8.255 1.087 12.375 1.00 95.12 83 VAL A C 1
ATOM 638 O O . VAL A 1 83 ? -8.104 1.387 13.555 1.00 95.12 83 VAL A O 1
ATOM 641 N N . VAL A 1 84 ? -8.882 1.872 11.505 1.00 95.75 84 VAL A N 1
ATOM 642 C CA . VAL A 1 84 ? -9.541 3.139 11.842 1.00 95.75 84 VAL A CA 1
ATOM 643 C C . VAL A 1 84 ? -11.020 2.999 11.509 1.00 95.75 84 VAL A C 1
ATOM 645 O O . VAL A 1 84 ? -11.364 2.724 10.362 1.00 95.75 84 VAL A O 1
ATOM 648 N N . ALA A 1 85 ? -11.889 3.152 12.503 1.00 96.38 85 ALA A N 1
ATOM 649 C CA . ALA A 1 85 ? -13.339 3.014 12.369 1.00 96.38 85 ALA A CA 1
ATOM 650 C C . ALA A 1 85 ? -14.053 3.735 13.529 1.00 96.38 85 ALA A C 1
ATOM 652 O O . ALA A 1 85 ? -13.401 4.358 14.370 1.00 96.38 85 ALA A O 1
ATOM 653 N N . SER A 1 86 ? -15.385 3.636 13.596 1.00 95.62 86 SER A N 1
ATOM 654 C CA . SER A 1 86 ? -16.155 4.095 14.760 1.00 95.62 86 SER A CA 1
ATOM 655 C C . SER A 1 86 ? -15.795 3.314 16.031 1.00 95.62 86 SER A C 1
ATOM 657 O O . SER A 1 86 ? -15.339 2.170 15.962 1.00 95.62 86 SER A O 1
ATOM 659 N N . ALA A 1 87 ? -16.049 3.909 17.202 1.00 96.00 87 ALA A N 1
ATOM 660 C CA . ALA A 1 87 ? -15.793 3.274 18.497 1.00 96.00 87 ALA A CA 1
ATOM 661 C C . ALA A 1 87 ? -16.467 1.895 18.623 1.00 96.00 87 ALA A C 1
ATOM 663 O O . ALA A 1 87 ? -15.845 0.957 19.112 1.00 96.00 87 ALA A O 1
ATOM 664 N N . ASP A 1 88 ? -17.687 1.753 18.097 1.00 94.31 88 ASP A N 1
ATOM 665 C CA . ASP A 1 88 ? -18.444 0.495 18.104 1.00 94.31 88 ASP A CA 1
ATOM 666 C C . ASP A 1 88 ? -17.791 -0.609 17.260 1.00 94.31 88 ASP A C 1
ATOM 668 O O . ASP A 1 88 ? -17.892 -1.791 17.580 1.00 94.31 88 ASP A O 1
ATOM 672 N N . ILE A 1 89 ? -17.135 -0.255 16.152 1.00 94.19 89 ILE A N 1
ATOM 673 C CA . ILE A 1 89 ? -16.406 -1.228 15.328 1.00 94.19 89 ILE A CA 1
ATOM 674 C C . ILE A 1 89 ? -15.071 -1.560 15.996 1.00 94.19 89 ILE A C 1
ATOM 676 O O . ILE A 1 89 ? -14.705 -2.732 16.088 1.00 94.19 89 ILE A O 1
ATOM 680 N N . VAL A 1 90 ? -14.358 -0.541 16.486 1.00 95.44 90 VAL A N 1
ATOM 681 C CA . VAL A 1 90 ? -13.062 -0.707 17.155 1.00 95.44 90 VAL A CA 1
ATOM 682 C C . VAL A 1 90 ? -13.198 -1.567 18.411 1.00 95.44 90 VAL A C 1
ATOM 684 O O . VAL A 1 90 ? -12.364 -2.442 18.610 1.00 95.44 90 VAL A O 1
ATOM 687 N N . SER A 1 91 ? -14.252 -1.407 19.216 1.00 94.75 91 SER A N 1
ATOM 688 C CA . SER A 1 91 ? -14.474 -2.230 20.414 1.00 94.75 91 SER A CA 1
ATOM 689 C C . SER A 1 91 ? -14.584 -3.721 20.079 1.00 94.75 91 SER A C 1
ATOM 691 O O . SER A 1 91 ? -13.910 -4.542 20.695 1.00 94.75 91 SER A O 1
ATOM 693 N N . ARG A 1 92 ? -15.324 -4.077 19.023 1.00 92.81 92 ARG A N 1
ATOM 694 C CA . ARG A 1 92 ? -15.467 -5.468 18.550 1.00 92.81 92 ARG A CA 1
ATOM 695 C C . ARG A 1 92 ? -14.161 -6.037 17.993 1.00 92.81 92 ARG A C 1
ATOM 697 O O . ARG A 1 92 ? -13.859 -7.220 18.168 1.00 92.81 92 ARG A O 1
ATOM 704 N N . VAL A 1 93 ? -13.372 -5.201 17.314 1.00 92.62 93 VAL A N 1
ATOM 705 C CA . VAL A 1 93 ? -12.023 -5.574 16.858 1.00 92.62 93 VAL A CA 1
ATOM 706 C C . VAL A 1 93 ? -11.103 -5.802 18.057 1.00 92.62 93 VAL A C 1
ATOM 708 O O . VAL A 1 93 ? -10.364 -6.783 18.065 1.00 92.62 93 VAL A O 1
ATOM 711 N N . MET A 1 94 ? -11.186 -4.959 19.087 1.00 93.06 94 MET A N 1
ATOM 712 C CA . MET A 1 94 ? -10.403 -5.086 20.316 1.00 93.06 94 MET A CA 1
ATOM 713 C C . MET A 1 94 ? -10.763 -6.345 21.106 1.00 93.06 94 MET A C 1
ATOM 715 O O . MET A 1 94 ? -9.858 -7.053 21.528 1.00 93.06 94 MET A O 1
ATOM 719 N N . GLU A 1 95 ? -12.047 -6.690 21.241 1.00 93.25 95 GLU A N 1
ATOM 720 C CA . GLU A 1 95 ? -12.478 -7.961 21.853 1.00 93.25 95 GLU A CA 1
ATOM 721 C C . GLU A 1 95 ? -11.822 -9.171 21.166 1.00 93.25 95 GLU A C 1
ATOM 723 O O . GLU A 1 95 ? -11.316 -10.089 21.820 1.00 93.25 95 GLU A O 1
ATOM 728 N N . SER A 1 96 ? -11.766 -9.138 19.832 1.00 91.62 96 SER A N 1
ATOM 729 C CA . SER A 1 96 ? -11.090 -10.167 19.039 1.00 91.62 96 SER A CA 1
ATOM 730 C C . SER A 1 96 ? -9.572 -10.132 19.253 1.00 91.62 96 SER A C 1
ATOM 732 O O . SER A 1 96 ? -8.959 -11.173 19.471 1.00 91.62 96 SER A O 1
ATOM 734 N N . ALA A 1 97 ? -8.951 -8.950 19.235 1.00 91.75 97 ALA A N 1
ATOM 735 C CA . ALA A 1 97 ? -7.510 -8.793 19.427 1.00 91.75 97 ALA A CA 1
ATOM 736 C C . ALA A 1 97 ? -7.051 -9.275 20.811 1.00 91.75 97 ALA A C 1
ATOM 738 O O . ALA A 1 97 ? -6.023 -9.938 20.904 1.00 91.75 97 ALA A O 1
ATOM 739 N N . VAL A 1 98 ? -7.829 -9.011 21.864 1.00 92.62 98 VAL A N 1
ATOM 740 C CA . VAL A 1 98 ? -7.577 -9.511 23.224 1.00 92.62 98 VAL A CA 1
ATOM 741 C C . VAL A 1 98 ? -7.653 -11.038 23.261 1.00 92.62 98 VAL A C 1
ATOM 743 O O . VAL A 1 98 ? -6.792 -11.679 23.852 1.00 92.62 98 VAL A O 1
ATOM 746 N N . SER A 1 99 ? -8.640 -11.624 22.579 1.00 93.88 99 SER A N 1
ATOM 747 C CA . SER A 1 99 ? -8.844 -13.079 22.558 1.00 93.88 99 SER A CA 1
ATOM 748 C C . SER A 1 99 ? -7.773 -13.828 21.753 1.00 93.88 99 SER A C 1
ATOM 750 O O . SER A 1 99 ? -7.394 -14.937 22.118 1.00 93.88 99 SER A O 1
ATOM 752 N N . PHE A 1 100 ? -7.280 -13.236 20.659 1.00 93.88 100 PHE A N 1
ATOM 753 C CA . PHE A 1 100 ? -6.311 -13.859 19.746 1.00 93.88 100 PHE A CA 1
ATOM 754 C C . PHE A 1 100 ? -4.864 -13.364 19.922 1.00 93.88 100 PHE A C 1
ATOM 756 O O . PHE A 1 100 ? -3.980 -13.814 19.196 1.00 93.88 100 PHE A O 1
ATOM 763 N N . GLY A 1 101 ? -4.606 -12.435 20.847 1.00 89.31 101 GLY A N 1
ATOM 764 C CA . GLY A 1 101 ? -3.270 -11.877 21.092 1.00 89.31 101 GLY A CA 1
ATOM 765 C C . GLY A 1 101 ? -2.777 -10.892 20.022 1.00 89.31 101 GLY A C 1
ATOM 766 O O . GLY A 1 101 ? -1.577 -10.750 19.819 1.00 89.31 101 GLY A O 1
ATOM 767 N N . GLY A 1 102 ? -3.680 -10.200 19.324 1.00 86.81 102 GLY A N 1
ATOM 768 C CA . GLY A 1 102 ? -3.370 -9.270 18.228 1.00 86.81 102 GLY A CA 1
ATOM 769 C C . GLY A 1 102 ? -2.917 -7.867 18.654 1.00 86.81 102 GLY A C 1
ATOM 770 O O . GLY A 1 102 ? -3.112 -6.920 17.893 1.00 86.81 102 GLY A O 1
ATOM 771 N N . MET A 1 103 ? -2.379 -7.710 19.865 1.00 89.38 103 MET A N 1
ATOM 772 C CA . MET A 1 103 ? -1.963 -6.413 20.411 1.00 89.38 103 MET A CA 1
ATOM 773 C C . MET A 1 103 ? -0.541 -6.065 19.957 1.00 89.38 103 MET A C 1
ATOM 775 O O . MET A 1 103 ? 0.333 -6.928 19.920 1.00 89.38 103 MET A O 1
ATOM 779 N N . LEU A 1 104 ? -0.310 -4.797 19.614 1.00 92.62 104 LEU A N 1
ATOM 780 C CA . LEU A 1 104 ? 1.010 -4.306 19.219 1.00 92.62 104 LEU A CA 1
ATOM 781 C C . LEU A 1 104 ? 1.843 -3.965 20.462 1.00 92.62 104 LEU A C 1
ATOM 783 O O . LEU A 1 104 ? 1.309 -3.437 21.439 1.00 92.62 104 LEU A O 1
ATOM 787 N N . ASP A 1 105 ? 3.144 -4.250 20.431 1.00 93.69 105 ASP A N 1
ATOM 788 C CA . ASP A 1 105 ? 4.039 -3.913 21.533 1.00 93.69 105 ASP A C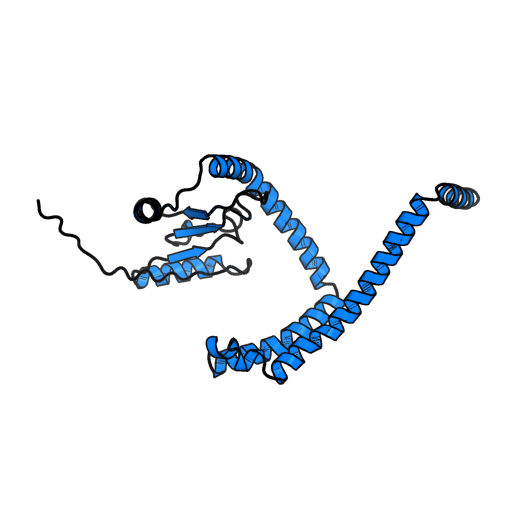A 1
ATOM 789 C C . ASP A 1 105 ? 4.296 -2.395 21.622 1.00 93.69 105 ASP A C 1
ATOM 791 O O . ASP A 1 105 ? 4.221 -1.653 20.638 1.00 93.69 105 ASP A O 1
ATOM 795 N N . ALA A 1 106 ? 4.612 -1.919 22.828 1.00 94.81 106 ALA A N 1
ATOM 796 C CA . ALA A 1 106 ? 4.792 -0.491 23.090 1.00 94.81 106 ALA A CA 1
ATOM 797 C C . ALA A 1 106 ? 5.980 0.124 22.328 1.00 94.81 106 ALA A C 1
ATOM 799 O O . ALA A 1 106 ? 5.948 1.311 21.995 1.00 94.81 106 ALA A O 1
ATOM 800 N N . TYR A 1 107 ? 7.015 -0.665 22.028 1.00 95.19 107 TYR A N 1
ATOM 801 C CA . TYR A 1 107 ? 8.170 -0.191 21.275 1.00 95.19 107 TYR A CA 1
ATOM 802 C C . TYR A 1 107 ? 7.813 0.006 19.797 1.00 95.19 107 TYR A C 1
ATOM 804 O O . TYR A 1 107 ? 8.072 1.069 19.239 1.00 95.19 107 TYR A O 1
ATOM 812 N N . ALA A 1 108 ? 7.109 -0.936 19.170 1.00 95.12 108 ALA A N 1
ATOM 813 C CA . ALA A 1 108 ? 6.573 -0.750 17.824 1.00 95.12 108 ALA A CA 1
ATOM 814 C C . ALA A 1 108 ? 5.635 0.467 17.733 1.00 95.12 108 ALA A C 1
ATOM 816 O O . ALA A 1 108 ? 5.677 1.193 16.737 1.00 95.12 108 ALA A O 1
ATOM 817 N N . CYS A 1 109 ? 4.841 0.744 18.775 1.00 95.38 109 CYS A N 1
ATOM 818 C CA . CYS A 1 109 ? 4.025 1.959 18.851 1.00 95.38 109 CYS A CA 1
ATOM 819 C C . CYS A 1 109 ? 4.871 3.246 18.839 1.00 95.38 109 CYS A C 1
ATOM 821 O O . CYS A 1 109 ? 4.546 4.169 18.091 1.00 95.38 109 CYS A O 1
ATOM 823 N N . SER A 1 110 ? 5.966 3.318 19.606 1.00 96.75 110 SER A N 1
ATOM 824 C CA . SER A 1 110 ? 6.824 4.518 19.654 1.00 96.75 110 SER A CA 1
ATOM 825 C C . SER A 1 110 ? 7.584 4.749 18.341 1.00 96.75 110 SER A C 1
ATOM 827 O O . SER A 1 110 ? 7.690 5.878 17.853 1.00 96.75 110 SER A O 1
ATOM 829 N N . GLN A 1 111 ? 8.044 3.672 17.705 1.00 96.62 111 GLN A N 1
ATOM 830 C CA . GLN A 1 111 ? 8.665 3.712 16.382 1.00 96.62 111 GLN A CA 1
ATOM 831 C C . GLN A 1 111 ? 7.664 4.172 15.310 1.00 96.62 111 GLN A C 1
ATOM 833 O O . GLN A 1 111 ? 8.008 4.983 14.445 1.00 96.62 111 GLN A O 1
ATOM 838 N N . LEU A 1 112 ? 6.410 3.710 15.388 1.00 96.31 112 LEU A N 1
ATOM 839 C CA . LEU A 1 112 ? 5.346 4.158 14.494 1.00 96.31 112 LEU A CA 1
ATOM 840 C C . LEU A 1 112 ? 5.037 5.647 14.698 1.00 96.31 112 LEU A C 1
ATOM 842 O O . LEU A 1 112 ? 4.936 6.381 13.716 1.00 96.31 112 LEU A O 1
ATOM 846 N N . GLU A 1 113 ? 4.956 6.120 15.944 1.00 96.25 113 GLU A N 1
ATOM 847 C CA . GLU A 1 113 ? 4.775 7.543 16.260 1.00 96.25 113 GLU A CA 1
ATOM 848 C C . GLU A 1 113 ? 5.902 8.400 15.660 1.00 96.25 113 GLU A C 1
ATOM 850 O O . GLU A 1 113 ? 5.648 9.435 15.037 1.00 96.25 113 GLU A O 1
ATOM 855 N N . ARG A 1 114 ? 7.157 7.944 15.773 1.00 96.81 114 ARG A N 1
ATOM 856 C CA . ARG A 1 114 ? 8.304 8.580 15.112 1.00 96.81 114 ARG A CA 1
ATOM 857 C C . ARG A 1 114 ? 8.129 8.616 13.592 1.00 96.81 114 ARG A C 1
ATOM 859 O O . ARG A 1 114 ? 8.350 9.663 12.985 1.00 96.81 114 ARG A O 1
ATOM 866 N N . GLY A 1 115 ? 7.732 7.501 12.980 1.00 96.06 115 GLY A N 1
ATOM 867 C CA . GLY A 1 115 ? 7.503 7.402 11.538 1.00 96.06 115 GLY A CA 1
ATOM 868 C C . GLY A 1 115 ? 6.439 8.380 11.035 1.00 96.06 115 GLY A C 1
ATOM 869 O O . GLY A 1 115 ? 6.641 9.054 10.019 1.00 96.06 115 GLY A O 1
ATOM 870 N N . LEU A 1 116 ? 5.341 8.526 11.778 1.00 96.56 116 LEU A N 1
ATOM 871 C CA . LEU A 1 116 ? 4.214 9.387 11.414 1.00 96.56 116 LEU A CA 1
ATOM 872 C C . LEU A 1 116 ? 4.583 10.874 11.333 1.00 96.56 116 LEU A C 1
ATOM 874 O O . LEU A 1 116 ? 4.049 11.574 10.472 1.00 96.56 116 LEU A O 1
ATOM 878 N N . LYS A 1 117 ? 5.540 11.350 12.143 1.00 97.62 117 LYS A N 1
ATOM 879 C CA . LYS A 1 117 ? 5.986 12.761 12.156 1.00 97.62 117 LYS A CA 1
ATOM 880 C C . LYS A 1 117 ? 6.483 13.250 10.793 1.00 97.62 117 LYS A C 1
ATOM 882 O O . LYS A 1 117 ? 6.345 14.426 10.475 1.00 97.62 117 LYS A O 1
ATOM 887 N N . THR A 1 118 ? 7.028 12.356 9.967 1.00 97.38 118 THR A N 1
ATOM 888 C CA . THR A 1 118 ? 7.550 12.689 8.629 1.00 97.38 118 THR A CA 1
ATOM 889 C C . THR A 1 118 ? 6.682 12.163 7.487 1.00 97.38 118 THR A C 1
ATOM 891 O O . THR A 1 118 ? 7.069 12.280 6.324 1.00 97.38 118 THR A O 1
ATOM 894 N N . LEU A 1 119 ? 5.505 11.596 7.781 1.00 96.31 119 LEU A N 1
ATOM 895 C CA . LEU A 1 119 ? 4.656 10.939 6.784 1.00 96.31 119 LEU A CA 1
ATOM 896 C C . LEU A 1 119 ? 4.302 11.861 5.613 1.00 96.31 119 LEU A C 1
ATOM 898 O O . LEU A 1 119 ? 4.483 11.466 4.464 1.00 96.31 119 LEU A O 1
ATOM 902 N N . ALA A 1 120 ? 3.838 13.081 5.894 1.00 96.31 120 ALA A N 1
ATOM 903 C CA . ALA A 1 120 ? 3.416 14.022 4.856 1.00 96.31 120 ALA A CA 1
ATOM 904 C C . ALA A 1 120 ? 4.569 14.377 3.900 1.00 96.31 120 ALA A C 1
ATOM 906 O O . ALA A 1 120 ? 4.417 14.270 2.684 1.00 96.31 120 ALA A O 1
ATOM 907 N N . LEU A 1 121 ? 5.746 14.694 4.455 1.00 97.38 121 LEU A N 1
ATOM 908 C CA . LEU A 1 121 ? 6.948 15.033 3.686 1.00 97.38 121 LEU A CA 1
ATOM 909 C C . LEU A 1 121 ? 7.418 13.856 2.821 1.00 97.38 121 LEU A C 1
ATOM 911 O O . LEU A 1 121 ? 7.712 14.024 1.637 1.00 97.38 121 LEU A O 1
ATOM 915 N N . ARG A 1 122 ? 7.454 12.645 3.394 1.00 96.88 122 ARG A N 1
ATOM 916 C CA . ARG A 1 122 ? 7.854 11.431 2.670 1.00 96.88 122 ARG A CA 1
ATOM 917 C C . ARG A 1 122 ? 6.889 11.119 1.534 1.00 96.88 122 ARG A C 1
ATOM 919 O O . ARG A 1 122 ? 7.336 10.881 0.418 1.00 96.88 122 ARG A O 1
ATOM 926 N N . VAL A 1 123 ? 5.578 11.141 1.789 1.00 94.25 123 VAL A N 1
ATOM 927 C CA . VAL A 1 123 ? 4.564 10.847 0.762 1.00 94.25 123 VAL A CA 1
ATOM 928 C C . VAL A 1 123 ? 4.600 11.880 -0.360 1.00 94.25 123 VAL A C 1
ATOM 930 O O . VAL A 1 123 ? 4.588 11.490 -1.526 1.00 94.25 123 VAL A O 1
ATOM 933 N N . GLN A 1 124 ? 4.729 13.170 -0.040 1.00 93.56 124 GLN A N 1
ATOM 934 C CA . GLN A 1 124 ? 4.897 14.211 -1.053 1.00 93.56 124 GLN A CA 1
ATOM 935 C C . GLN A 1 124 ? 6.116 13.925 -1.940 1.00 93.56 124 GLN A C 1
ATOM 937 O O . GLN A 1 124 ? 5.994 13.867 -3.165 1.00 93.56 124 GLN A O 1
ATOM 942 N N . ARG A 1 125 ? 7.279 13.660 -1.332 1.00 95.19 125 ARG A N 1
ATOM 943 C CA . ARG A 1 125 ? 8.506 13.377 -2.083 1.00 95.19 125 ARG A CA 1
ATOM 944 C C . ARG A 1 125 ? 8.412 12.090 -2.903 1.00 95.19 125 ARG A C 1
ATOM 946 O O . ARG A 1 125 ? 8.908 12.043 -4.028 1.00 95.19 125 ARG A O 1
ATOM 953 N N . HIS A 1 126 ? 7.757 11.053 -2.379 1.00 91.31 126 HIS A N 1
ATOM 954 C CA . HIS A 1 126 ? 7.476 9.829 -3.128 1.00 91.31 126 HIS A CA 1
ATOM 955 C C . HIS A 1 126 ? 6.605 10.112 -4.353 1.00 91.31 126 HIS A C 1
ATOM 957 O O . HIS A 1 126 ? 6.936 9.631 -5.433 1.00 91.31 126 HIS A O 1
ATOM 963 N N . ASN A 1 127 ? 5.549 10.916 -4.212 1.00 88.62 127 ASN A N 1
ATOM 964 C CA . ASN A 1 127 ? 4.670 11.285 -5.320 1.00 88.62 127 ASN A CA 1
ATOM 965 C C . ASN A 1 127 ? 5.419 12.091 -6.397 1.00 88.62 127 ASN A C 1
ATOM 967 O O . ASN A 1 127 ? 5.275 11.804 -7.584 1.00 88.62 127 ASN A O 1
ATOM 971 N N . GLU A 1 128 ? 6.249 13.063 -6.006 1.00 90.31 128 GLU A N 1
ATOM 972 C CA . GLU A 1 128 ? 7.063 13.871 -6.929 1.00 90.31 128 GLU A CA 1
ATOM 973 C C . GLU A 1 128 ? 8.080 13.024 -7.706 1.00 90.31 128 GLU A C 1
ATOM 975 O O . GLU A 1 128 ? 8.172 13.112 -8.938 1.00 90.31 128 GLU A O 1
ATOM 980 N N . ASN A 1 129 ? 8.829 12.178 -6.991 1.00 89.62 129 ASN A N 1
ATOM 981 C CA . ASN A 1 129 ? 9.829 11.293 -7.583 1.00 89.62 129 ASN A CA 1
ATOM 982 C C . ASN A 1 129 ? 9.166 10.271 -8.507 1.00 89.62 129 ASN A C 1
ATOM 984 O O . ASN A 1 129 ? 9.607 10.094 -9.641 1.00 89.62 129 ASN A O 1
ATOM 988 N N . ALA A 1 130 ? 8.081 9.638 -8.051 1.00 83.75 130 ALA A N 1
ATOM 989 C CA . ALA A 1 130 ? 7.320 8.690 -8.853 1.00 83.75 130 ALA A CA 1
ATOM 990 C C . ALA A 1 130 ? 6.711 9.363 -10.086 1.00 83.75 130 ALA A C 1
ATOM 992 O O . ALA A 1 130 ? 6.753 8.784 -11.162 1.00 83.75 130 ALA A O 1
ATOM 993 N N . GLY A 1 131 ? 6.201 10.592 -9.968 1.00 82.62 131 GLY A N 1
ATOM 994 C CA . GLY A 1 131 ? 5.668 11.350 -11.099 1.00 82.62 131 GLY A CA 1
ATOM 995 C C . GLY A 1 131 ? 6.737 11.700 -12.135 1.00 82.62 131 GLY A C 1
ATOM 996 O O . GLY A 1 131 ? 6.508 11.564 -13.335 1.00 82.62 131 GLY A O 1
ATOM 997 N N . THR A 1 132 ? 7.924 12.111 -11.685 1.00 86.25 132 THR A N 1
ATOM 998 C CA . THR A 1 132 ? 9.066 12.388 -12.572 1.00 86.25 132 THR A CA 1
ATOM 999 C C . THR A 1 132 ? 9.548 11.122 -13.265 1.00 86.25 132 THR A C 1
ATOM 1001 O O . THR A 1 132 ? 9.705 11.114 -14.485 1.00 86.25 132 THR A O 1
ATOM 1004 N N . LEU A 1 133 ? 9.706 10.037 -12.507 1.00 81.50 133 LEU A N 1
ATOM 1005 C CA . LEU A 1 133 ? 10.093 8.744 -13.049 1.00 81.50 133 LEU A CA 1
ATOM 1006 C C . LEU A 1 133 ? 9.038 8.220 -14.028 1.00 81.50 133 LEU A C 1
ATOM 1008 O O . LEU A 1 133 ? 9.391 7.805 -15.120 1.00 81.50 133 LEU A O 1
ATOM 1012 N N . ALA A 1 134 ? 7.749 8.298 -13.699 1.00 78.69 134 ALA A N 1
ATOM 1013 C CA . ALA A 1 134 ? 6.672 7.868 -14.586 1.00 78.69 134 ALA A CA 1
ATOM 1014 C C . ALA A 1 134 ? 6.702 8.625 -15.920 1.00 78.69 134 ALA A C 1
ATOM 1016 O O . ALA A 1 134 ? 6.627 7.993 -16.968 1.00 78.69 134 ALA A O 1
ATOM 1017 N N . ARG A 1 135 ? 6.884 9.955 -15.904 1.00 81.88 135 ARG A N 1
ATOM 1018 C CA . ARG A 1 135 ? 7.037 10.748 -17.138 1.00 81.88 135 ARG A CA 1
ATOM 1019 C C . ARG A 1 135 ? 8.241 10.300 -17.964 1.00 81.88 135 ARG A C 1
ATOM 1021 O O . ARG A 1 135 ? 8.120 10.149 -19.175 1.00 81.88 135 ARG A O 1
ATOM 1028 N N . PHE A 1 136 ? 9.373 10.055 -17.308 1.00 83.81 136 PHE A N 1
ATOM 1029 C CA . PHE A 1 136 ? 10.577 9.558 -17.969 1.00 83.81 136 PHE A CA 1
ATOM 1030 C C . PHE A 1 136 ? 10.364 8.168 -18.588 1.00 83.81 136 PHE A C 1
ATOM 1032 O O . PHE A 1 136 ? 10.674 7.962 -19.757 1.00 83.81 136 PHE A O 1
ATOM 1039 N N . LEU A 1 137 ? 9.792 7.227 -17.831 1.00 78.06 137 LEU A N 1
ATOM 1040 C CA . LEU A 1 137 ? 9.575 5.848 -18.275 1.00 78.06 137 LEU A CA 1
ATOM 1041 C C . LEU A 1 137 ? 8.523 5.760 -19.391 1.00 78.06 137 LEU A C 1
ATOM 1043 O O . LEU A 1 137 ? 8.705 4.980 -20.321 1.00 78.06 137 LEU A O 1
ATOM 1047 N N . VAL A 1 138 ? 7.453 6.563 -19.335 1.00 77.06 138 VAL A N 1
ATOM 1048 C CA . VAL A 1 138 ? 6.424 6.619 -20.394 1.00 77.06 138 VAL A CA 1
ATOM 1049 C C . VAL A 1 138 ? 7.011 7.124 -21.711 1.00 77.06 138 VAL A C 1
ATOM 1051 O O . VAL A 1 138 ? 6.656 6.615 -22.770 1.00 77.06 138 VAL A O 1
ATOM 1054 N N . ALA A 1 139 ? 7.934 8.084 -21.658 1.00 78.00 139 ALA A N 1
ATOM 1055 C CA . ALA A 1 139 ? 8.624 8.585 -22.842 1.00 78.00 139 ALA A CA 1
ATOM 1056 C C . ALA A 1 139 ? 9.712 7.627 -23.367 1.00 78.00 139 ALA A C 1
ATOM 1058 O O . ALA A 1 139 ? 10.275 7.878 -24.431 1.00 78.00 139 ALA A O 1
ATOM 1059 N N . HIS A 1 140 ? 10.032 6.545 -22.646 1.00 81.50 140 HIS A N 1
ATOM 1060 C CA . HIS A 1 140 ? 11.144 5.668 -22.989 1.00 81.50 140 HIS A CA 1
ATOM 1061 C C . HIS A 1 140 ? 10.697 4.545 -23.949 1.00 81.50 140 HIS A C 1
ATOM 1063 O O . HIS A 1 140 ? 10.045 3.585 -23.522 1.00 81.50 140 HIS A O 1
ATOM 1069 N N . PRO A 1 141 ? 11.091 4.585 -25.236 1.00 76.88 141 PRO A N 1
ATOM 1070 C CA . PRO A 1 141 ? 10.546 3.702 -26.272 1.00 76.88 141 PRO A CA 1
ATOM 1071 C C . PRO A 1 141 ? 10.820 2.218 -26.004 1.00 76.88 141 PRO A C 1
ATOM 1073 O O . PRO A 1 141 ? 9.958 1.375 -26.237 1.00 76.88 141 PRO A O 1
ATOM 1076 N N . VAL A 1 142 ? 11.984 1.891 -25.432 1.00 77.56 142 VAL A N 1
ATOM 1077 C CA . VAL A 1 142 ? 12.335 0.507 -25.069 1.00 77.56 142 VAL A CA 1
ATOM 1078 C C . VAL A 1 142 ? 11.410 -0.048 -23.984 1.00 77.56 142 VAL A C 1
ATOM 1080 O O . VAL A 1 142 ? 11.019 -1.207 -24.053 1.00 77.56 142 VAL A O 1
ATOM 1083 N N . LEU A 1 143 ? 11.015 0.768 -23.002 1.00 72.75 143 LEU A N 1
ATOM 1084 C CA . LEU A 1 143 ? 10.118 0.324 -21.934 1.00 72.75 143 LEU A CA 1
ATOM 1085 C C . LEU A 1 143 ? 8.689 0.180 -22.444 1.00 72.75 143 LEU A C 1
ATOM 1087 O O . LEU A 1 143 ? 8.031 -0.802 -22.114 1.00 72.75 143 LEU A O 1
ATOM 1091 N N . ALA A 1 144 ? 8.234 1.107 -23.290 1.00 74.88 144 ALA A N 1
ATOM 1092 C CA . ALA A 1 144 ? 6.949 0.989 -23.969 1.00 74.88 144 ALA A CA 1
ATOM 1093 C C . ALA A 1 144 ? 6.878 -0.301 -24.801 1.00 74.88 144 ALA A C 1
ATOM 1095 O O . ALA A 1 144 ? 5.917 -1.055 -24.669 1.00 74.88 144 ALA A O 1
ATOM 1096 N N . MET A 1 145 ? 7.925 -0.608 -25.574 1.00 75.19 145 MET A N 1
ATOM 1097 C CA . MET A 1 145 ? 8.043 -1.865 -26.316 1.00 75.19 145 MET A CA 1
ATOM 1098 C C . MET A 1 145 ? 8.019 -3.079 -25.379 1.00 75.19 145 MET A C 1
ATOM 1100 O O . MET A 1 145 ? 7.287 -4.030 -25.631 1.00 75.19 145 MET A O 1
ATOM 1104 N N . MET A 1 146 ? 8.767 -3.045 -24.274 1.00 73.56 146 MET A N 1
ATOM 1105 C CA . MET A 1 146 ? 8.863 -4.165 -23.336 1.00 73.56 146 MET A CA 1
ATOM 1106 C C . MET A 1 146 ? 7.532 -4.458 -22.633 1.00 73.56 146 MET A C 1
ATOM 1108 O O . MET A 1 146 ? 7.108 -5.612 -22.545 1.00 73.56 146 MET A O 1
ATOM 1112 N N . VAL A 1 147 ? 6.839 -3.410 -22.177 1.00 74.50 147 VAL A N 1
ATOM 1113 C CA . VAL A 1 147 ? 5.491 -3.516 -21.603 1.00 74.50 147 VAL A CA 1
ATOM 1114 C C . VAL A 1 147 ? 4.506 -3.991 -22.666 1.00 74.50 147 VAL A C 1
ATOM 1116 O O . VAL A 1 147 ? 3.695 -4.868 -22.385 1.00 74.50 147 VAL A O 1
ATOM 1119 N N . PHE A 1 148 ? 4.591 -3.476 -23.892 1.00 78.06 148 PHE A N 1
ATOM 1120 C CA . PHE A 1 148 ? 3.711 -3.893 -24.976 1.00 78.06 148 PHE A CA 1
ATOM 1121 C C . PHE A 1 148 ? 3.884 -5.382 -25.303 1.00 78.06 148 PHE A C 1
ATOM 1123 O O . PHE A 1 148 ? 2.913 -6.133 -25.253 1.00 78.06 148 PHE A O 1
ATOM 1130 N N . MET A 1 149 ? 5.115 -5.837 -25.546 1.00 77.00 149 MET A N 1
ATOM 1131 C CA . MET A 1 149 ? 5.400 -7.231 -25.899 1.00 77.00 149 MET A CA 1
ATOM 1132 C C . MET A 1 149 ? 5.102 -8.200 -24.753 1.00 77.00 149 MET A C 1
ATOM 1134 O O . MET A 1 149 ? 4.571 -9.277 -24.996 1.00 77.00 149 MET A O 1
ATOM 1138 N N . SER A 1 150 ? 5.391 -7.831 -23.501 1.00 74.50 150 SER A N 1
ATOM 1139 C CA . SER A 1 150 ? 5.162 -8.740 -22.374 1.00 74.50 150 SER A CA 1
ATOM 1140 C C . SER A 1 150 ? 3.723 -8.739 -21.859 1.00 74.50 150 SER A C 1
ATOM 1142 O O . SER A 1 150 ? 3.284 -9.764 -21.338 1.00 74.50 150 SER A O 1
ATOM 1144 N N . LEU A 1 151 ? 3.027 -7.600 -21.885 1.00 79.62 151 LEU A N 1
ATOM 1145 C CA . LEU A 1 151 ? 1.768 -7.434 -21.157 1.00 79.62 151 LEU A CA 1
ATOM 1146 C C . LEU A 1 151 ? 0.547 -7.534 -22.071 1.00 79.62 151 LEU A C 1
ATOM 1148 O O . LEU A 1 151 ? -0.490 -8.017 -21.627 1.00 79.62 151 LEU A O 1
ATOM 1152 N N . VAL A 1 152 ? 0.643 -7.096 -23.330 1.00 83.75 152 VAL A N 1
ATOM 1153 C CA . VAL A 1 152 ? -0.525 -7.028 -24.221 1.00 83.75 152 VAL A CA 1
ATOM 1154 C C . VAL A 1 152 ? -0.975 -8.416 -24.687 1.00 83.75 152 VAL A C 1
ATOM 1156 O O . VAL A 1 152 ? -2.145 -8.724 -24.477 1.00 83.75 152 VAL A O 1
ATOM 1159 N N . PRO A 1 153 ? -0.116 -9.304 -25.228 1.00 85.12 153 PRO A N 1
ATOM 1160 C CA . PRO A 1 153 ? -0.565 -10.617 -25.701 1.00 85.12 153 PRO A CA 1
ATOM 1161 C C . PRO A 1 153 ? -1.093 -11.493 -24.558 1.00 85.12 153 PRO A C 1
ATOM 1163 O O . PRO A 1 153 ? -2.228 -11.970 -24.603 1.00 85.12 153 PRO A O 1
ATOM 1166 N N . ALA A 1 154 ? -0.303 -11.622 -23.486 1.00 85.19 154 ALA A N 1
ATOM 1167 C CA . ALA A 1 154 ? -0.682 -12.385 -22.300 1.00 85.19 154 ALA A CA 1
ATOM 1168 C C . ALA A 1 154 ? -1.910 -11.781 -21.602 1.00 85.19 154 ALA A C 1
ATOM 1170 O O . ALA A 1 154 ? -2.830 -12.505 -21.226 1.00 85.19 154 ALA A O 1
ATOM 1171 N N . GLY A 1 155 ? -1.960 -10.452 -21.468 1.00 86.44 155 GLY A N 1
ATOM 1172 C CA . GLY A 1 155 ? -3.056 -9.743 -20.812 1.00 86.44 155 GLY A CA 1
ATOM 1173 C C . GLY A 1 155 ? -4.370 -9.817 -21.585 1.00 86.44 155 GLY A C 1
ATOM 1174 O O . GLY A 1 155 ? -5.407 -10.056 -20.974 1.00 86.44 155 GLY A O 1
ATOM 1175 N N . VAL A 1 156 ? -4.346 -9.676 -22.915 1.00 87.44 156 VAL A N 1
ATOM 1176 C CA . VAL A 1 156 ? -5.536 -9.838 -23.769 1.00 87.44 156 VAL A CA 1
ATOM 1177 C C . VAL A 1 156 ? -6.042 -11.276 -23.707 1.00 87.44 156 VAL A C 1
ATOM 1179 O O . VAL A 1 156 ? -7.237 -11.492 -23.511 1.00 87.44 156 VAL A O 1
ATOM 1182 N N . TYR A 1 157 ? -5.144 -12.259 -23.801 1.00 88.19 157 TYR A N 1
ATOM 1183 C CA . TYR A 1 157 ? -5.516 -13.669 -23.716 1.00 88.19 157 TYR A CA 1
ATOM 1184 C C . TYR A 1 157 ? -6.108 -14.022 -22.342 1.00 88.19 157 TYR A C 1
ATOM 1186 O O . TYR A 1 157 ? -7.150 -14.674 -22.249 1.00 88.19 157 TYR A O 1
ATOM 1194 N N . GLN A 1 158 ? -5.508 -13.511 -21.265 1.00 88.00 158 GLN A N 1
ATOM 1195 C CA . GLN A 1 158 ? -6.013 -13.694 -19.908 1.00 88.00 158 GLN A CA 1
ATOM 1196 C C . GLN A 1 158 ? -7.342 -12.961 -19.670 1.00 88.00 158 GLN A C 1
ATOM 1198 O O . GLN A 1 158 ? -8.221 -13.494 -18.993 1.00 88.00 158 GLN A O 1
ATOM 1203 N N . ALA A 1 159 ? -7.528 -11.768 -20.240 1.00 87.62 159 ALA A N 1
ATOM 1204 C CA . ALA A 1 159 ? -8.785 -11.028 -20.163 1.00 87.62 159 ALA A CA 1
ATOM 1205 C C . ALA A 1 159 ? -9.913 -11.756 -20.905 1.00 87.62 159 ALA A C 1
ATOM 1207 O O . ALA A 1 159 ? -10.997 -11.925 -20.350 1.00 87.62 159 ALA A O 1
ATOM 1208 N N . TRP A 1 160 ? -9.647 -12.253 -22.114 1.00 91.62 160 TRP A N 1
ATOM 1209 C CA . TRP A 1 160 ? -10.596 -13.065 -22.874 1.00 91.62 160 TRP A CA 1
ATOM 1210 C C . TRP A 1 160 ? -11.022 -14.318 -22.099 1.00 91.62 160 TRP A C 1
ATOM 1212 O O . TRP A 1 160 ? -12.221 -14.586 -21.973 1.00 91.62 160 TRP A O 1
ATOM 1222 N N . ALA A 1 161 ? -10.061 -15.037 -21.509 1.00 87.75 161 ALA A N 1
ATOM 1223 C CA . ALA A 1 161 ? -10.344 -16.203 -20.677 1.00 87.75 161 ALA A CA 1
ATOM 1224 C C . ALA A 1 161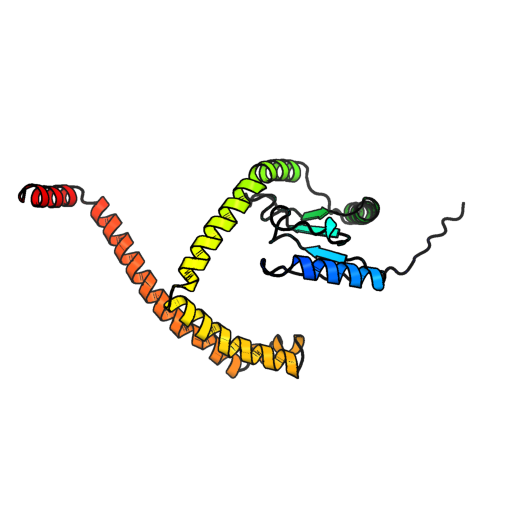 ? -11.153 -15.825 -19.429 1.00 87.75 161 ALA A C 1
ATOM 1226 O O . ALA A 1 161 ? -12.084 -16.533 -19.051 1.00 87.75 161 ALA A O 1
ATOM 1227 N N . SER A 1 162 ? -10.853 -14.675 -18.822 1.00 90.19 162 SER A N 1
ATOM 1228 C CA . SER A 1 162 ? -11.578 -14.185 -17.653 1.00 90.19 162 SER A CA 1
ATOM 1229 C C . SER A 1 162 ? -13.022 -13.796 -17.969 1.00 90.19 162 SER A C 1
ATOM 1231 O O . SER A 1 162 ? -13.882 -13.974 -17.110 1.00 90.19 162 SER A O 1
ATOM 1233 N N . ILE A 1 163 ? -13.290 -13.246 -19.156 1.00 90.62 163 ILE A N 1
ATOM 1234 C CA . ILE A 1 163 ? -14.642 -12.875 -19.603 1.00 90.62 163 ILE A CA 1
ATOM 1235 C C . ILE A 1 163 ? -15.438 -14.127 -19.965 1.00 90.62 163 ILE A C 1
ATOM 1237 O O . ILE A 1 163 ? -16.604 -14.244 -19.601 1.00 90.62 163 ILE A O 1
ATOM 1241 N N . SER A 1 164 ? -14.799 -15.067 -20.656 1.00 91.75 164 SER A N 1
ATOM 1242 C CA . SER A 1 164 ? -15.487 -16.219 -21.237 1.00 91.75 164 SER A CA 1
ATOM 1243 C C . SER A 1 164 ? -15.686 -17.362 -20.226 1.00 91.75 164 SER A C 1
ATOM 1245 O O . SER A 1 164 ? -16.701 -18.046 -20.274 1.00 91.75 164 SER A O 1
ATOM 1247 N N . TRP A 1 165 ? -14.748 -17.556 -19.288 1.00 86.12 165 TRP A N 1
ATOM 1248 C CA . TRP A 1 165 ? -14.713 -18.706 -18.361 1.00 86.12 165 TRP A CA 1
ATOM 1249 C C . TRP A 1 165 ? -14.578 -18.295 -16.884 1.00 86.12 165 TRP A C 1
ATOM 1251 O O . TRP A 1 165 ? -14.547 -19.142 -15.992 1.00 86.12 165 TRP A O 1
ATOM 1261 N N . GLY A 1 166 ? -14.499 -16.991 -16.604 1.00 83.38 166 GLY A N 1
ATOM 1262 C CA . GLY A 1 166 ? -14.351 -16.446 -15.257 1.00 83.38 166 GLY A CA 1
ATOM 1263 C C . GLY A 1 166 ? -12.897 -16.278 -14.797 1.00 83.38 166 GLY A C 1
ATOM 1264 O O . GLY A 1 166 ? -11.966 -16.943 -15.254 1.00 83.38 166 GLY A O 1
ATOM 1265 N N . VAL A 1 167 ? -12.704 -15.377 -13.827 1.00 83.94 167 VAL A N 1
ATOM 1266 C CA . VAL A 1 167 ? -11.381 -14.982 -13.296 1.00 83.94 167 VAL A CA 1
ATOM 1267 C C . VAL A 1 167 ? -10.604 -16.172 -12.719 1.00 83.94 167 VAL A C 1
ATOM 1269 O O . VAL A 1 167 ? -9.380 -16.228 -12.828 1.00 83.94 167 VAL A O 1
ATOM 1272 N N . TRP A 1 168 ? -11.306 -17.131 -12.110 1.00 80.44 168 TRP A N 1
ATOM 1273 C CA . TRP A 1 168 ? -10.697 -18.313 -11.495 1.00 80.44 168 TRP A CA 1
ATOM 1274 C C . TRP A 1 168 ? -10.047 -19.235 -12.524 1.00 80.44 168 TRP A C 1
ATOM 1276 O O . TRP A 1 168 ? -8.922 -19.686 -12.318 1.00 80.44 168 TRP A O 1
ATOM 1286 N N . PHE A 1 169 ? -10.710 -19.457 -13.659 1.00 86.19 169 PHE A N 1
ATOM 1287 C CA . PHE A 1 169 ? -10.156 -20.250 -14.751 1.00 86.19 169 PHE A CA 1
ATOM 1288 C C . PHE A 1 169 ? -8.939 -19.562 -15.378 1.00 86.19 169 PHE A C 1
ATOM 1290 O O . PHE A 1 169 ? -7.895 -20.190 -15.548 1.00 86.19 169 PHE A O 1
ATOM 1297 N N . ALA A 1 170 ? -9.028 -18.248 -15.610 1.00 85.19 170 ALA A N 1
ATOM 1298 C CA . ALA A 1 170 ? -7.944 -17.435 -16.168 1.00 85.19 170 ALA A CA 1
ATOM 1299 C C . ALA A 1 170 ? -6.692 -17.330 -15.267 1.00 85.19 170 ALA A C 1
ATOM 1301 O O . ALA A 1 170 ? -5.658 -16.811 -15.695 1.00 85.19 170 ALA A O 1
ATOM 1302 N N . ARG A 1 171 ? -6.766 -17.796 -14.012 1.00 83.62 171 ARG A N 1
ATOM 1303 C CA . ARG A 1 171 ? -5.619 -17.944 -13.098 1.00 83.62 171 ARG A CA 1
ATOM 1304 C C . ARG A 1 171 ? -5.289 -19.395 -12.751 1.00 83.62 171 ARG A C 1
ATOM 1306 O O . ARG A 1 171 ? -4.406 -19.632 -11.930 1.00 83.62 171 ARG A O 1
ATOM 1313 N N . SER A 1 172 ? -5.994 -20.359 -13.333 1.00 87.75 172 SER A N 1
ATOM 1314 C CA . SER A 1 172 ? -5.758 -21.772 -13.051 1.00 87.75 172 SER A CA 1
ATOM 1315 C C . SER A 1 172 ? -4.379 -22.214 -13.564 1.00 87.75 172 SER A C 1
ATOM 1317 O O . SER A 1 172 ? -3.919 -21.699 -14.589 1.00 87.75 172 SER A O 1
ATOM 1319 N N . PRO A 1 173 ? -3.723 -23.196 -12.915 1.00 89.19 173 PRO A N 1
ATOM 1320 C CA . PRO A 1 173 ? -2.448 -23.725 -13.392 1.00 89.19 173 PRO A CA 1
ATOM 1321 C C . PRO A 1 173 ? -2.525 -24.249 -14.829 1.00 89.19 173 PRO A C 1
ATOM 1323 O O . PRO A 1 173 ? -1.591 -24.031 -15.589 1.00 89.19 173 PRO A O 1
ATOM 1326 N N . ALA A 1 174 ? -3.651 -24.862 -15.208 1.00 87.44 174 ALA A N 1
ATOM 1327 C CA . ALA A 1 174 ? -3.882 -25.389 -16.552 1.00 87.44 174 ALA A CA 1
ATOM 1328 C C . ALA A 1 174 ? -3.877 -24.294 -17.633 1.00 87.44 174 ALA A C 1
ATOM 1330 O O . ALA A 1 174 ? -3.391 -24.513 -18.737 1.00 87.44 174 ALA A O 1
ATOM 1331 N N . PHE A 1 175 ? -4.398 -23.107 -17.315 1.00 88.88 175 PHE A N 1
ATOM 1332 C CA . PHE A 1 175 ? -4.403 -21.977 -18.239 1.00 88.88 175 PHE A CA 1
ATOM 1333 C C . PHE A 1 175 ? -3.063 -21.229 -18.243 1.00 88.88 175 PHE A C 1
ATOM 1335 O O . PHE A 1 175 ? -2.525 -20.919 -19.307 1.00 88.88 175 PHE A O 1
ATOM 1342 N N . VAL A 1 176 ? -2.506 -20.955 -17.059 1.00 87.19 176 VAL A N 1
ATOM 1343 C CA . VAL A 1 176 ? -1.268 -20.171 -16.903 1.00 87.19 176 VAL A CA 1
ATOM 1344 C C . VAL A 1 176 ? -0.047 -20.904 -17.469 1.00 87.19 176 VAL A C 1
ATOM 1346 O O . VAL A 1 176 ? 0.802 -20.255 -18.069 1.00 87.19 176 VAL A O 1
ATOM 1349 N N . HIS A 1 177 ? 0.007 -22.233 -17.346 1.00 88.44 177 HIS A N 1
ATOM 1350 C CA . HIS A 1 177 ? 1.071 -23.078 -17.911 1.00 88.44 177 HIS A CA 1
ATOM 1351 C C . HIS A 1 177 ? 0.661 -23.717 -19.244 1.00 88.44 177 HIS A C 1
ATOM 1353 O O . HIS A 1 177 ? 1.210 -24.733 -19.663 1.00 88.44 177 HIS A O 1
ATOM 1359 N N . SER A 1 178 ? -0.354 -23.165 -19.914 1.00 90.69 178 SER A N 1
ATOM 1360 C CA . SER A 1 178 ? -0.645 -23.583 -21.282 1.00 90.69 178 SER A CA 1
ATOM 1361 C C . SER A 1 178 ? 0.506 -23.156 -22.193 1.00 90.69 178 SER A C 1
ATOM 1363 O O . SER A 1 178 ? 1.045 -22.058 -22.040 1.00 90.69 178 SER A O 1
ATOM 1365 N N . SER A 1 179 ? 0.849 -23.979 -23.185 1.00 89.50 179 SER A N 1
ATOM 1366 C CA . SER A 1 179 ? 1.968 -23.703 -24.101 1.00 89.50 179 SER A CA 1
ATOM 1367 C C . SER A 1 179 ? 1.857 -22.333 -24.784 1.00 89.50 179 SER A C 1
ATOM 1369 O O . SER A 1 179 ? 2.861 -21.675 -25.053 1.00 89.50 179 SER A O 1
ATOM 1371 N N . LEU A 1 180 ? 0.629 -21.861 -25.024 1.00 88.19 180 LEU A N 1
ATOM 1372 C CA . LEU A 1 180 ? 0.367 -20.544 -25.598 1.00 88.19 180 LEU A CA 1
ATOM 1373 C C . LEU A 1 180 ? 0.656 -19.400 -24.612 1.00 88.19 180 LEU A C 1
ATOM 1375 O O . LEU A 1 180 ? 1.285 -18.413 -24.989 1.00 88.19 180 LEU A O 1
ATOM 1379 N N . MET A 1 181 ? 0.235 -19.530 -23.349 1.00 87.88 181 MET A N 1
ATOM 1380 C CA . MET A 1 181 ? 0.531 -18.527 -22.323 1.00 87.88 181 MET A CA 1
ATOM 1381 C C . MET A 1 181 ? 2.031 -18.462 -22.040 1.00 87.88 181 MET A C 1
ATOM 1383 O O . MET A 1 181 ? 2.593 -17.371 -21.974 1.00 87.88 181 MET A O 1
ATOM 1387 N N . GLU A 1 182 ? 2.694 -19.615 -21.950 1.00 87.38 182 GLU A N 1
ATOM 1388 C CA . GLU A 1 182 ? 4.148 -19.671 -21.810 1.00 87.38 182 GLU A CA 1
ATOM 1389 C C . GLU A 1 182 ? 4.841 -18.971 -22.978 1.00 87.38 182 GLU A C 1
ATOM 1391 O O . GLU A 1 182 ? 5.725 -18.154 -22.747 1.00 87.38 182 GLU A O 1
ATOM 1396 N N . THR A 1 183 ? 4.391 -19.186 -24.218 1.00 88.00 183 THR A N 1
ATOM 1397 C CA . THR A 1 183 ? 4.934 -18.489 -25.397 1.00 88.00 183 THR A CA 1
ATOM 1398 C C . THR A 1 183 ? 4.808 -16.965 -25.272 1.00 88.00 183 THR A C 1
ATOM 1400 O O . THR A 1 183 ? 5.765 -16.239 -25.544 1.00 88.00 183 THR A O 1
ATOM 1403 N N . PHE A 1 184 ? 3.663 -16.453 -24.805 1.00 88.00 184 PHE A N 1
ATOM 1404 C CA . PHE A 1 184 ? 3.493 -15.015 -24.566 1.00 88.00 184 PHE A CA 1
ATOM 1405 C C . PHE A 1 184 ? 4.367 -14.484 -23.425 1.00 88.00 184 PHE A C 1
ATOM 1407 O O . PHE A 1 184 ? 4.845 -13.353 -23.500 1.00 88.00 184 PHE A O 1
ATOM 1414 N N . VAL A 1 185 ? 4.610 -15.282 -22.384 1.00 83.31 185 VAL A N 1
ATOM 1415 C CA . VAL A 1 185 ? 5.537 -14.920 -21.303 1.00 83.31 185 VAL A CA 1
ATOM 1416 C C . VAL A 1 185 ? 6.979 -14.912 -21.809 1.00 83.31 185 VAL A C 1
ATOM 1418 O O . VAL A 1 185 ? 7.713 -13.971 -21.516 1.00 83.31 185 VAL A O 1
ATOM 1421 N N . TRP A 1 186 ? 7.372 -15.901 -22.615 1.00 85.56 186 TRP A N 1
ATOM 1422 C CA . TRP A 1 186 ? 8.700 -16.002 -23.225 1.00 85.56 186 TRP A CA 1
ATOM 1423 C C . TRP A 1 186 ? 8.996 -14.867 -24.204 1.00 85.56 186 TRP A C 1
ATOM 1425 O O . TRP A 1 186 ? 10.155 -14.489 -24.363 1.00 85.56 186 TRP A O 1
ATOM 1435 N N . LEU A 1 187 ? 7.969 -14.235 -24.776 1.00 83.25 187 LEU A N 1
ATOM 1436 C CA . LEU A 1 187 ? 8.128 -13.023 -25.583 1.00 83.25 187 LEU A CA 1
ATOM 1437 C C . LEU A 1 187 ? 8.800 -11.871 -24.803 1.00 83.25 187 LEU A C 1
ATOM 1439 O O . LEU A 1 187 ? 9.406 -10.986 -25.408 1.00 83.25 187 LEU A O 1
ATOM 1443 N N . ARG A 1 188 ? 8.770 -11.907 -23.461 1.00 79.44 188 ARG A N 1
ATOM 1444 C CA . ARG A 1 188 ? 9.506 -10.979 -22.586 1.00 79.44 188 ARG A CA 1
ATOM 1445 C C . ARG A 1 188 ? 11.024 -11.055 -22.760 1.00 79.44 188 ARG A C 1
ATOM 1447 O O . ARG A 1 188 ? 11.679 -10.029 -22.603 1.00 79.44 188 ARG A O 1
ATOM 1454 N N . VAL A 1 189 ? 11.574 -12.207 -23.149 1.00 83.75 189 VAL A N 1
ATOM 1455 C CA . VAL A 1 189 ? 13.029 -12.400 -23.286 1.00 83.75 189 VAL A CA 1
ATOM 1456 C C . VAL A 1 189 ? 13.643 -11.448 -24.309 1.00 83.75 189 VAL A C 1
ATOM 1458 O O . VAL A 1 189 ? 14.762 -10.982 -24.120 1.00 83.75 189 VAL A O 1
ATOM 1461 N N . LEU A 1 190 ? 12.902 -11.076 -25.356 1.00 79.62 190 LEU A N 1
ATOM 1462 C CA . LEU A 1 190 ? 13.352 -10.054 -26.308 1.00 79.62 190 LEU A CA 1
ATOM 1463 C C . LEU A 1 190 ? 13.601 -8.706 -25.616 1.00 79.62 190 LEU A C 1
ATOM 1465 O O . LEU A 1 190 ? 14.578 -8.021 -25.908 1.00 79.62 190 LEU A O 1
ATOM 1469 N N . GLY A 1 191 ? 12.745 -8.353 -24.659 1.00 74.50 191 GLY A N 1
ATOM 1470 C CA . GLY A 1 191 ? 12.924 -7.203 -23.783 1.00 74.50 191 GLY A CA 1
ATOM 1471 C C . GLY A 1 191 ? 14.126 -7.338 -22.855 1.00 74.50 191 GLY A C 1
ATOM 1472 O O . GLY A 1 191 ? 14.927 -6.409 -22.746 1.00 74.50 191 GLY A O 1
ATOM 1473 N N . ASP A 1 192 ? 14.283 -8.510 -22.239 1.00 80.31 192 ASP A N 1
ATOM 1474 C CA . ASP A 1 192 ? 15.381 -8.798 -21.313 1.00 80.31 192 ASP A CA 1
ATOM 1475 C C . ASP A 1 192 ? 16.752 -8.707 -22.006 1.00 80.31 192 ASP A C 1
ATOM 1477 O O . ASP A 1 192 ? 17.704 -8.196 -21.418 1.00 80.31 192 ASP A O 1
ATOM 1481 N N . ILE A 1 193 ? 16.849 -9.108 -23.280 1.00 84.00 193 ILE A N 1
ATOM 1482 C CA . ILE A 1 193 ? 18.065 -8.954 -24.097 1.00 84.00 193 ILE A CA 1
ATOM 1483 C C . ILE A 1 193 ? 18.410 -7.473 -24.289 1.00 84.00 193 ILE A C 1
ATOM 1485 O O . ILE A 1 193 ? 19.552 -7.068 -24.070 1.00 84.00 193 ILE A O 1
ATOM 1489 N N . VAL A 1 194 ? 17.434 -6.640 -24.665 1.00 78.75 194 VAL A N 1
ATOM 1490 C CA . VAL A 1 194 ? 17.662 -5.196 -24.847 1.00 78.75 194 VAL A CA 1
ATOM 1491 C C . VAL A 1 194 ? 18.052 -4.536 -23.521 1.00 78.75 194 VAL A C 1
ATOM 1493 O O . VAL A 1 194 ? 18.955 -3.698 -23.485 1.00 78.75 194 VAL A O 1
ATOM 1496 N N . PHE A 1 195 ? 17.427 -4.945 -22.416 1.00 78.94 195 PHE A N 1
ATOM 1497 C CA . PHE A 1 195 ? 17.776 -4.466 -21.082 1.00 78.94 195 PHE A CA 1
ATOM 1498 C C . PHE A 1 195 ? 19.199 -4.877 -20.669 1.00 78.94 195 PHE A C 1
ATOM 1500 O O . PHE A 1 195 ? 19.951 -4.041 -20.164 1.00 78.94 195 PHE A O 1
ATOM 1507 N N . ALA A 1 196 ? 19.598 -6.124 -20.939 1.00 83.56 196 ALA A N 1
ATOM 1508 C CA . ALA A 1 196 ? 20.939 -6.642 -20.664 1.00 83.56 196 ALA A CA 1
ATOM 1509 C C . ALA A 1 196 ? 22.036 -5.910 -21.459 1.00 83.56 196 ALA A C 1
ATOM 1511 O O . ALA A 1 196 ? 23.116 -5.627 -20.938 1.00 83.56 196 ALA A O 1
ATOM 1512 N N . LEU A 1 197 ? 21.758 -5.541 -22.713 1.00 84.81 197 LEU A N 1
ATOM 1513 C CA . LEU A 1 197 ? 22.665 -4.701 -23.499 1.00 84.81 197 LEU A CA 1
ATOM 1514 C C . LEU A 1 197 ? 22.808 -3.301 -22.880 1.00 84.81 197 LEU A C 1
ATOM 1516 O O . LEU A 1 197 ? 23.915 -2.771 -22.792 1.00 84.81 197 LEU A O 1
ATOM 1520 N N . GLY A 1 198 ? 21.712 -2.716 -22.388 1.00 80.69 198 GLY A N 1
ATOM 1521 C CA . GLY A 1 198 ? 21.735 -1.428 -21.691 1.00 80.69 198 GLY A CA 1
ATOM 1522 C C . GLY A 1 198 ? 22.543 -1.453 -20.387 1.00 80.69 198 GLY A C 1
ATOM 1523 O O . GLY A 1 198 ? 23.323 -0.534 -20.120 1.00 80.69 198 GLY A O 1
ATOM 1524 N N . THR A 1 199 ? 22.420 -2.513 -19.583 1.00 83.19 199 THR A N 1
ATOM 1525 C CA . THR A 1 199 ? 23.204 -2.660 -18.344 1.00 83.19 199 THR A CA 1
ATOM 1526 C C . THR A 1 199 ? 24.693 -2.861 -18.612 1.00 83.19 199 THR A C 1
ATOM 1528 O O . THR A 1 199 ? 25.505 -2.358 -17.836 1.00 83.19 199 THR A O 1
ATOM 1531 N N . LEU A 1 200 ? 25.076 -3.491 -19.729 1.00 86.44 200 LEU A N 1
ATOM 1532 C CA . LEU A 1 200 ? 26.478 -3.576 -20.150 1.00 86.44 200 LEU A CA 1
ATOM 1533 C C . LEU A 1 200 ? 27.081 -2.183 -20.393 1.00 86.44 200 LEU A C 1
ATOM 1535 O O . LEU A 1 200 ? 28.170 -1.889 -19.902 1.00 86.44 200 LEU A O 1
ATOM 1539 N N . PHE A 1 201 ? 26.359 -1.290 -21.076 1.00 81.25 201 PHE A N 1
ATOM 1540 C CA . PHE A 1 201 ? 26.800 0.097 -21.272 1.00 81.25 201 PHE A CA 1
ATOM 1541 C C . PHE A 1 201 ? 26.956 0.854 -19.948 1.00 81.25 201 PHE A C 1
ATOM 1543 O O . PHE A 1 201 ? 27.943 1.571 -19.759 1.00 81.25 201 PHE A O 1
ATOM 1550 N N . LEU A 1 202 ? 26.025 0.667 -19.010 1.00 83.94 202 LEU A N 1
ATOM 1551 C CA . LEU A 1 202 ? 26.112 1.273 -17.681 1.00 83.94 202 LEU A CA 1
ATOM 1552 C C . LEU A 1 202 ? 27.318 0.743 -16.889 1.00 83.94 202 LEU A C 1
ATOM 1554 O O . LEU A 1 202 ? 28.029 1.522 -16.255 1.00 83.94 202 LEU A O 1
ATOM 1558 N N . ALA A 1 203 ? 27.585 -0.563 -16.962 1.00 86.00 203 ALA A N 1
ATOM 1559 C CA . ALA A 1 203 ? 28.741 -1.188 -16.327 1.00 86.00 203 ALA A CA 1
ATOM 1560 C C . ALA A 1 203 ? 30.066 -0.678 -16.920 1.00 86.00 203 ALA A C 1
ATOM 1562 O O . ALA A 1 203 ? 30.993 -0.366 -16.173 1.00 86.00 203 ALA A O 1
ATOM 1563 N N . LEU A 1 204 ? 30.143 -0.515 -18.245 1.00 86.56 204 LEU A N 1
ATOM 1564 C CA . LEU A 1 204 ? 31.305 0.064 -18.926 1.00 86.56 204 LEU A CA 1
ATOM 1565 C C . LEU A 1 204 ? 31.528 1.534 -18.537 1.00 86.56 204 LEU A C 1
ATOM 1567 O O . LEU A 1 204 ? 32.665 1.947 -18.300 1.00 86.56 204 LEU A O 1
ATOM 1571 N N . PHE A 1 205 ? 30.456 2.321 -18.421 1.00 82.81 205 PHE A N 1
ATOM 1572 C CA . PHE A 1 205 ? 30.520 3.703 -17.941 1.00 82.81 205 PHE A CA 1
ATOM 1573 C C . PHE A 1 205 ? 31.003 3.786 -16.483 1.00 82.81 205 PHE A C 1
ATOM 1575 O O . PHE A 1 205 ? 31.923 4.548 -16.179 1.00 82.81 205 PHE A O 1
ATOM 1582 N N . ALA A 1 206 ? 30.448 2.958 -15.593 1.00 85.00 206 ALA A N 1
ATOM 1583 C CA . ALA A 1 206 ? 30.878 2.871 -14.199 1.00 85.00 206 ALA A CA 1
ATOM 1584 C C . ALA A 1 206 ? 32.346 2.418 -14.079 1.00 85.00 206 ALA A C 1
ATOM 1586 O O . ALA A 1 206 ? 33.115 2.997 -13.311 1.00 85.00 206 ALA A O 1
ATOM 1587 N N . GLY A 1 207 ? 32.765 1.441 -14.889 1.00 86.19 207 GLY A N 1
ATOM 1588 C CA . GLY A 1 207 ? 34.155 0.995 -14.981 1.00 86.19 207 GLY A CA 1
ATOM 1589 C C . GLY A 1 207 ? 35.101 2.114 -15.423 1.00 86.19 207 GLY A C 1
ATOM 1590 O O . GLY A 1 207 ? 36.141 2.323 -14.798 1.00 86.19 207 GLY A O 1
ATOM 1591 N N . ARG A 1 208 ? 34.713 2.908 -16.432 1.00 81.00 208 ARG A N 1
ATOM 1592 C CA . ARG A 1 208 ? 35.463 4.105 -16.850 1.00 81.00 208 ARG A CA 1
ATOM 1593 C C . ARG A 1 208 ? 35.603 5.125 -15.722 1.00 81.00 208 ARG A C 1
ATOM 1595 O O . ARG A 1 208 ? 36.707 5.607 -15.494 1.00 81.00 208 ARG A O 1
ATOM 1602 N N . LEU A 1 209 ? 34.527 5.420 -14.992 1.00 78.56 209 LEU A N 1
ATOM 1603 C CA . LEU A 1 209 ? 34.560 6.327 -13.837 1.00 78.56 209 LEU A CA 1
ATOM 1604 C C . LEU A 1 209 ? 35.540 5.852 -12.756 1.00 78.56 209 LEU A C 1
ATOM 1606 O O . LEU A 1 209 ? 36.299 6.655 -12.216 1.00 78.56 209 LEU A O 1
ATOM 1610 N N . LEU A 1 210 ? 35.570 4.549 -12.469 1.00 81.50 210 LEU A N 1
ATOM 1611 C CA . LEU A 1 210 ? 36.483 3.965 -11.483 1.00 81.50 210 LEU A CA 1
ATOM 1612 C C . LEU A 1 210 ? 37.951 3.985 -11.942 1.00 81.50 210 LEU A C 1
ATOM 1614 O O . LEU A 1 210 ? 38.840 4.216 -11.122 1.00 81.50 210 LEU A O 1
ATOM 1618 N N . ILE A 1 211 ? 38.214 3.795 -13.239 1.00 77.88 211 ILE A N 1
ATOM 1619 C CA . ILE A 1 211 ? 39.562 3.884 -13.824 1.00 77.88 211 ILE A CA 1
ATOM 1620 C C . ILE A 1 211 ? 40.062 5.336 -13.833 1.00 77.88 211 ILE A C 1
ATOM 1622 O O . ILE A 1 211 ? 41.195 5.591 -13.429 1.00 77.88 211 ILE A O 1
ATOM 1626 N N . VAL A 1 212 ? 39.216 6.299 -14.216 1.00 63.25 212 VAL A N 1
ATOM 1627 C CA . VAL A 1 212 ? 39.549 7.737 -14.194 1.00 63.25 212 VAL A CA 1
ATOM 1628 C C . VAL A 1 212 ? 39.847 8.206 -12.768 1.00 63.25 212 VAL A C 1
ATOM 1630 O O . VAL A 1 212 ? 40.812 8.933 -12.544 1.00 63.25 212 VAL A O 1
ATOM 1633 N N . ARG A 1 213 ? 39.094 7.722 -11.773 1.00 57.91 213 ARG A N 1
ATOM 1634 C CA . ARG A 1 213 ? 39.339 8.034 -10.356 1.00 57.91 213 ARG A CA 1
ATOM 1635 C C . ARG A 1 213 ? 40.646 7.431 -9.818 1.00 57.91 213 ARG A C 1
ATOM 1637 O O . ARG A 1 213 ? 41.196 7.957 -8.856 1.00 57.91 213 ARG A O 1
ATOM 1644 N N . ARG A 1 214 ? 41.150 6.352 -10.432 1.00 57.22 214 ARG A N 1
ATOM 1645 C CA . ARG A 1 214 ? 42.448 5.730 -10.111 1.00 57.22 214 ARG A CA 1
ATOM 1646 C C . ARG A 1 214 ? 43.644 6.408 -10.785 1.00 57.22 214 ARG A C 1
ATOM 1648 O O . ARG A 1 214 ? 44.766 6.130 -10.378 1.00 57.22 214 ARG A O 1
ATOM 1655 N N . ASN A 1 215 ? 43.435 7.283 -11.772 1.00 56.97 215 ASN A N 1
ATOM 1656 C CA . ASN A 1 215 ? 44.525 7.920 -12.513 1.00 56.97 215 ASN A CA 1
ATOM 1657 C C . ASN A 1 215 ? 44.369 9.457 -12.577 1.00 56.97 215 ASN A C 1
ATOM 1659 O O . ASN A 1 215 ? 44.040 10.011 -13.630 1.00 56.97 215 ASN A O 1
ATOM 1663 N N . PRO A 1 216 ? 44.604 10.175 -11.458 1.00 55.66 216 PRO A N 1
ATOM 1664 C CA . PRO A 1 216 ? 44.438 11.632 -11.380 1.00 55.66 216 PRO A CA 1
ATOM 1665 C C . PRO A 1 216 ? 45.349 12.421 -12.342 1.00 55.66 216 PRO A C 1
ATOM 1667 O O . PRO A 1 216 ? 45.034 13.559 -12.686 1.00 55.66 216 PRO A O 1
ATOM 1670 N N . ALA A 1 217 ? 46.432 11.816 -12.844 1.00 57.56 217 ALA A N 1
ATOM 1671 C CA . ALA A 1 217 ? 47.330 12.426 -13.827 1.00 57.56 217 ALA A CA 1
ATOM 1672 C C . ALA A 1 217 ? 46.678 12.643 -15.211 1.00 57.56 217 ALA A C 1
ATOM 1674 O O . ALA A 1 217 ? 47.041 13.581 -15.919 1.00 57.56 217 ALA A O 1
ATOM 1675 N N . ALA A 1 218 ? 45.681 11.831 -15.588 1.00 55.75 218 ALA A N 1
ATOM 1676 C CA . ALA A 1 218 ? 44.981 11.959 -16.872 1.00 55.75 218 ALA A CA 1
ATOM 1677 C C . ALA A 1 218 ? 43.987 13.139 -16.905 1.00 55.75 218 ALA A C 1
ATOM 1679 O O . ALA A 1 218 ? 43.685 13.675 -17.968 1.00 55.75 218 ALA A O 1
ATOM 1680 N N . VAL A 1 219 ? 43.495 13.575 -15.740 1.00 55.97 219 VAL A N 1
ATOM 1681 C CA . VAL A 1 219 ? 42.622 14.757 -15.620 1.00 55.97 219 VAL A CA 1
ATOM 1682 C C . VAL A 1 219 ? 43.443 16.047 -15.739 1.00 55.97 219 VAL A C 1
ATOM 1684 O O . VAL A 1 219 ? 42.998 17.017 -16.351 1.00 55.97 219 VAL A O 1
ATOM 1687 N N . ALA A 1 220 ? 44.676 16.044 -15.223 1.00 54.50 220 ALA A N 1
ATOM 1688 C CA . ALA A 1 220 ? 45.596 17.173 -15.339 1.00 54.50 220 ALA A CA 1
ATOM 1689 C C . ALA A 1 220 ? 46.053 17.419 -16.791 1.00 54.50 220 ALA A C 1
ATOM 1691 O O . ALA A 1 220 ? 46.136 18.570 -17.217 1.00 54.50 220 ALA A O 1
ATOM 1692 N N . SER A 1 221 ? 46.291 16.363 -17.580 1.00 54.50 221 SER A N 1
ATOM 1693 C CA . SER A 1 221 ? 46.698 16.497 -18.988 1.00 54.50 221 SER A CA 1
ATOM 1694 C C . SER A 1 221 ? 45.553 16.922 -19.918 1.00 54.50 221 SER A C 1
ATOM 1696 O O . SER A 1 221 ? 45.787 17.690 -20.849 1.00 54.50 221 SER A O 1
ATOM 1698 N N . ALA A 1 222 ? 44.312 16.504 -19.642 1.00 56.44 222 ALA A N 1
ATOM 1699 C CA . ALA A 1 222 ? 43.133 16.938 -20.397 1.00 56.44 222 ALA A CA 1
ATOM 1700 C C . ALA A 1 222 ? 42.811 18.431 -20.181 1.00 56.44 222 ALA A C 1
ATOM 1702 O O . ALA A 1 222 ? 42.506 19.145 -21.137 1.00 56.44 222 ALA A O 1
ATOM 1703 N N . ASN A 1 223 ? 42.963 18.935 -18.950 1.00 52.59 223 ASN A N 1
ATOM 1704 C CA . ASN A 1 223 ? 42.781 20.359 -18.645 1.00 52.59 223 ASN A CA 1
ATOM 1705 C C . ASN A 1 223 ? 43.926 21.238 -19.184 1.00 52.59 223 ASN A C 1
ATOM 1707 O O . ASN A 1 223 ? 43.692 22.384 -19.562 1.00 52.59 223 ASN A O 1
ATOM 1711 N N . ALA A 1 224 ? 45.150 20.707 -19.284 1.00 52.28 224 ALA A N 1
ATOM 1712 C CA . ALA A 1 224 ? 46.288 21.418 -19.876 1.00 52.28 224 ALA A CA 1
ATOM 1713 C C . ALA A 1 224 ? 46.175 21.593 -21.405 1.00 52.28 224 ALA A C 1
ATOM 1715 O O . ALA A 1 224 ? 46.766 22.520 -21.959 1.00 52.28 224 ALA A O 1
ATOM 1716 N N . PHE A 1 225 ? 45.417 20.727 -22.088 1.00 47.66 225 PHE A N 1
ATOM 1717 C CA . PHE A 1 225 ? 45.153 20.851 -23.524 1.00 47.66 225 PHE A CA 1
ATOM 1718 C C . PHE A 1 225 ? 44.047 21.879 -23.820 1.00 47.66 225 PHE A C 1
ATOM 1720 O O . PHE A 1 225 ? 44.172 22.654 -24.762 1.00 47.66 225 PHE A O 1
ATOM 1727 N N . ALA A 1 226 ? 43.013 21.959 -22.974 1.00 51.72 226 ALA A N 1
ATOM 1728 C CA . ALA A 1 226 ? 41.930 22.940 -23.113 1.00 51.72 226 ALA A CA 1
ATOM 1729 C C . ALA A 1 226 ? 42.361 24.392 -22.804 1.00 51.72 226 ALA A C 1
ATOM 1731 O O . ALA A 1 226 ? 41.773 25.332 -23.331 1.00 51.72 226 ALA A O 1
ATOM 1732 N N . GLY A 1 227 ? 43.403 24.586 -21.988 1.00 47.84 227 GLY A N 1
ATOM 1733 C CA . GLY A 1 227 ? 43.939 25.909 -21.639 1.00 47.84 227 GLY A CA 1
ATOM 1734 C C . GLY A 1 227 ? 44.902 26.534 -22.660 1.00 47.84 227 GLY A C 1
ATOM 1735 O O . GLY A 1 227 ? 45.409 27.618 -22.401 1.00 47.84 227 GLY A O 1
ATOM 1736 N N . LYS A 1 228 ? 45.192 25.870 -23.791 1.00 50.72 228 LYS A N 1
ATOM 1737 C CA . LYS A 1 228 ? 46.104 26.375 -24.843 1.00 50.72 228 LYS A CA 1
ATOM 1738 C C . LYS A 1 228 ? 45.396 26.886 -26.107 1.00 50.72 228 LYS A C 1
ATOM 1740 O O . LYS A 1 228 ? 46.067 27.249 -27.067 1.00 50.72 228 LYS A O 1
ATOM 1745 N N . THR A 1 229 ? 44.064 26.919 -26.110 1.00 49.38 229 THR A N 1
ATOM 1746 C CA . THR A 1 229 ? 43.232 27.429 -27.220 1.00 49.38 229 THR A CA 1
ATOM 1747 C C . THR A 1 229 ? 42.359 28.623 -26.816 1.00 49.38 229 THR A C 1
ATOM 1749 O O . THR A 1 229 ? 41.257 28.784 -27.337 1.00 49.38 229 THR A O 1
ATOM 1752 N N . MET A 1 230 ? 42.848 29.460 -25.896 1.00 40.59 230 MET A N 1
ATOM 1753 C CA . MET A 1 230 ? 42.361 30.829 -25.691 1.00 40.59 230 MET A CA 1
ATOM 1754 C C . MET A 1 230 ? 43.490 31.815 -25.958 1.00 40.59 230 MET A C 1
ATOM 1756 O O . MET A 1 230 ? 44.622 31.515 -25.516 1.00 40.59 230 MET A O 1
#

Secondary structure (DSSP, 8-state):
--------------------TTS-HHHHHHHHHHHHHTT---EEE-TTTHHHH---GGGT-SEEEEETTTTTT-SSS---EEEEE-HHHHHHHHHHHHHHT-PPPHHHHHHHHHHHTTHHHHHHHHHHHHHHHHHHHHT-HHHHHHHHHHHHHHHHHHHHHHHHH-TTGGGSHHHHTSHHHHHHHHTHHHHHHHHHHHHHHHHHHHHHHHHHHH-HHHHHHHHHHHTT--

Foldseek 3Di:
DDDPPPPPPQPADEDEDDDPQDDPLVVLLVVLVVCVVVVYQYEYACAVCPCQNDDSVVSNHAKYKYQLCPLLLPPNPAGDMDMDGDPVVVVVVVVVCVVVVVDDDPVSVVSSVVSNVCSNVVVVVVCVVVVVVVVVLVPDVLNVVLCCQQCVQLVVQLVVCCVPPNNPRSPDPCNCPDPSNVVSNCSNVVSVVVVVVVVVVVVVVVVVVVVCVVCVVVVVVVVVVVVPPD